Protein AF-A0AAW8YNY7-F1 (afdb_monomer_lite)

pLDDT: mean 76.22, std 17.35, range [33.75, 96.81]

Secondary structure (DSSP, 8-state):
--------------PPP----TTHHHHHHHHHHHHHHH--SS----TTTHHHHHHHHHHHHHHHHHHHHHHHHHHHHHHHHHHHHHHHHHHHHHHHHHHHHHHHHHHHHHHHHHHHHHHHHHHHHHHHHHHHTT--GGG----GGGG-TTS-HHHHHHHHHHHHHHHHHHHHHHHHHHHHHHHHHHTTT--SHHHHHHHHTT--HHHHHHHHHTT----------

Foldseek 3Di:
DDPDDPDPPPPDDDDQPPPDPVCVVVVVVVVVVLCVVPDDPDDDDDPVCVVVVVVSVVVVVVVVVVVVVVVVVVVCVSCVVVVVVVVVVVVVVVVVVVVVVVVVVVVVVVLVVLLVVQVVVLLVLLVVLLVVLVHDSVQDDDDPCSSDPPDDPVVSSVVSNVSSVVRSVVVVVLVVLLVVLCVLLVVVVHDSVLLNVCVVVPNDSVVSSVCSVVVCSPPPPPDDD

Radius of gyration: 45.63 Å; chains: 1; bounding box: 83×69×106 Å

Structure (mmCIF, N/CA/C/O backbone):
data_AF-A0AAW8YNY7-F1
#
_entry.id   AF-A0AAW8YNY7-F1
#
loop_
_atom_site.group_PDB
_atom_site.id
_atom_site.type_symbol
_atom_site.label_atom_id
_atom_site.label_alt_id
_atom_site.label_comp_id
_atom_site.label_asym_id
_atom_site.label_entity_id
_atom_site.label_seq_id
_atom_site.pdbx_PDB_ins_code
_atom_site.Cartn_x
_atom_site.Cartn_y
_atom_site.Cartn_z
_atom_site.occupancy
_atom_site.B_iso_or_equiv
_atom_site.auth_seq_id
_atom_site.auth_comp_id
_atom_site.auth_asym_id
_atom_site.auth_atom_id
_atom_site.pdbx_PDB_model_num
ATOM 1 N N . MET A 1 1 ? -1.285 27.323 -2.351 1.00 37.19 1 MET A N 1
ATOM 2 C CA . MET A 1 1 ? -2.481 27.300 -1.487 1.00 37.19 1 MET A CA 1
ATOM 3 C C . MET A 1 1 ? -2.085 26.624 -0.189 1.00 37.19 1 MET A C 1
ATOM 5 O O . MET A 1 1 ? -1.485 25.559 -0.243 1.00 37.19 1 MET A O 1
ATOM 9 N N . THR A 1 2 ? -2.276 27.297 0.940 1.00 35.47 2 THR A N 1
ATOM 10 C CA . THR A 1 2 ? -1.868 26.836 2.272 1.00 35.47 2 THR A CA 1
ATOM 11 C C . THR A 1 2 ? -2.973 25.946 2.833 1.00 35.47 2 THR A C 1
ATOM 13 O O . THR A 1 2 ? -4.031 26.447 3.202 1.00 35.47 2 THR A O 1
ATOM 16 N N . ASN A 1 3 ? -2.749 24.631 2.876 1.00 39.59 3 ASN A N 1
ATOM 17 C CA . ASN A 1 3 ? -3.659 23.691 3.535 1.00 39.59 3 ASN A CA 1
ATOM 18 C C . ASN A 1 3 ? -3.404 23.742 5.045 1.00 39.59 3 ASN A C 1
ATOM 20 O O . ASN A 1 3 ? -2.695 22.904 5.594 1.00 39.59 3 ASN A O 1
ATOM 24 N N . ALA A 1 4 ? -3.914 24.781 5.701 1.00 38.94 4 ALA A N 1
ATOM 25 C CA . ALA A 1 4 ? -3.898 24.874 7.153 1.00 38.94 4 ALA A CA 1
ATOM 26 C C . ALA A 1 4 ? -5.212 24.302 7.696 1.00 38.94 4 ALA A C 1
ATOM 28 O O . ALA A 1 4 ? -6.281 24.859 7.450 1.00 38.94 4 ALA A O 1
ATOM 29 N N . ILE A 1 5 ? -5.130 23.187 8.422 1.00 45.84 5 ILE A N 1
ATOM 30 C CA . ILE A 1 5 ? -6.243 22.674 9.225 1.00 45.84 5 ILE A CA 1
ATOM 31 C C . ILE A 1 5 ? -6.271 23.514 10.506 1.00 45.84 5 ILE A C 1
ATOM 33 O O . ILE A 1 5 ? -5.276 23.572 11.227 1.00 45.84 5 ILE A O 1
ATOM 37 N N . ALA A 1 6 ? -7.377 24.219 10.753 1.00 42.19 6 ALA A N 1
ATOM 38 C CA . ALA A 1 6 ? -7.575 24.943 12.002 1.00 42.19 6 ALA A CA 1
ATOM 39 C C . ALA A 1 6 ? -7.733 23.940 13.154 1.00 42.19 6 ALA A C 1
ATOM 41 O O . ALA A 1 6 ? -8.484 22.972 13.035 1.00 42.19 6 ALA A O 1
ATOM 42 N N . ASP A 1 7 ? -7.015 24.174 14.251 1.00 38.16 7 ASP A N 1
ATOM 43 C CA . ASP A 1 7 ? -7.050 23.345 15.455 1.00 38.16 7 ASP A CA 1
ATOM 44 C C . ASP A 1 7 ? -8.448 23.393 16.094 1.00 38.16 7 ASP A C 1
ATOM 46 O O . ASP A 1 7 ? -8.865 24.410 16.654 1.00 38.16 7 ASP A O 1
ATOM 50 N N . VAL A 1 8 ? -9.205 22.299 15.974 1.00 39.66 8 VAL A N 1
ATOM 51 C CA . VAL A 1 8 ? -10.487 22.133 16.662 1.00 39.66 8 VAL A CA 1
ATOM 52 C C . VAL A 1 8 ? -10.186 21.540 18.034 1.00 39.66 8 VAL A C 1
ATOM 54 O O . VAL A 1 8 ? -10.207 20.327 18.228 1.00 39.66 8 VAL A O 1
ATOM 57 N N . SER A 1 9 ? -9.885 22.415 18.995 1.00 33.75 9 SER A N 1
ATOM 58 C CA . SER A 1 9 ? -9.745 22.047 20.404 1.00 33.75 9 SER A CA 1
ATOM 59 C C . SER A 1 9 ? -11.053 21.419 20.900 1.00 33.75 9 SER A C 1
ATOM 61 O O . SER A 1 9 ? -12.049 22.104 21.138 1.00 33.75 9 SER A O 1
ATOM 63 N N . SER A 1 10 ? -11.079 20.093 21.029 1.00 39.28 10 SER A N 1
ATOM 64 C CA . SER A 1 10 ? -12.217 19.355 21.570 1.00 39.28 10 SER A CA 1
ATOM 65 C C . SER A 1 10 ? -12.303 19.575 23.085 1.00 39.28 10 SER A C 1
ATOM 67 O O . SER A 1 10 ? -11.691 18.843 23.865 1.00 39.28 10 SER A O 1
ATOM 69 N N . HIS A 1 11 ? -13.050 20.592 23.519 1.00 41.38 11 HIS A N 1
ATOM 70 C CA . HIS A 1 11 ? -13.385 20.799 24.930 1.00 41.38 11 HIS A CA 1
ATOM 71 C C . HIS A 1 11 ? -14.483 19.806 25.340 1.00 41.38 11 HIS A C 1
ATOM 73 O O . HIS A 1 11 ? -15.669 20.039 25.119 1.00 41.38 11 HIS A O 1
ATOM 79 N N . VAL A 1 12 ? -14.086 18.667 25.910 1.00 41.94 12 VAL A N 1
ATOM 80 C CA . VAL A 1 12 ? -15.015 17.669 26.459 1.00 41.94 12 VAL A CA 1
ATOM 81 C C . VAL A 1 12 ? -15.066 17.839 27.978 1.00 41.94 12 VAL A C 1
ATOM 83 O O . VAL A 1 12 ? -14.186 17.363 28.693 1.00 41.94 12 VAL A O 1
ATOM 86 N N . GLU A 1 13 ? -16.093 18.519 28.494 1.00 38.53 13 GLU A N 1
ATOM 87 C CA . GLU A 1 13 ? -16.392 18.511 29.931 1.00 38.53 13 GLU A CA 1
ATOM 88 C C . GLU A 1 13 ? -17.124 17.214 30.301 1.00 38.53 13 GLU A C 1
ATOM 90 O O . GLU A 1 13 ? -18.317 17.052 30.051 1.00 38.53 13 GLU A O 1
ATOM 95 N N . PHE A 1 14 ? -16.407 16.280 30.927 1.00 41.81 14 PHE A N 1
ATOM 96 C CA . PHE A 1 14 ? -16.982 15.058 31.487 1.00 41.81 14 PHE A CA 1
ATOM 97 C C . PHE A 1 14 ? -16.955 15.115 33.019 1.00 41.81 14 PHE A C 1
ATOM 99 O O . PHE A 1 14 ? -15.900 14.988 33.640 1.00 41.81 14 PHE A O 1
ATOM 106 N N . LYS A 1 15 ? -18.125 15.280 33.649 1.00 50.34 15 LYS A N 1
ATOM 107 C CA . LYS A 1 15 ? -18.305 15.027 35.087 1.00 50.34 15 LYS A CA 1
ATOM 108 C C . LYS A 1 15 ? -18.851 13.606 35.273 1.00 50.34 15 LYS A C 1
ATOM 110 O O . LYS A 1 15 ? -19.956 13.340 34.799 1.00 50.34 15 LYS A O 1
ATOM 115 N N . PRO A 1 16 ? -18.139 12.698 35.969 1.00 46.25 16 PRO A N 1
ATOM 116 C CA . PRO A 1 16 ? -18.679 11.390 36.324 1.00 46.25 16 PRO A CA 1
ATOM 117 C C . PRO A 1 16 ? -19.966 11.583 37.132 1.00 46.25 16 PRO A C 1
ATOM 119 O O . PRO A 1 16 ? -19.948 12.269 38.154 1.00 46.25 16 PRO A O 1
ATOM 122 N N . ALA A 1 17 ? -21.086 11.006 36.693 1.00 53.03 17 ALA A N 1
ATOM 123 C CA . ALA A 1 17 ? -22.317 11.074 37.475 1.00 53.03 17 ALA A CA 1
ATOM 124 C C . ALA A 1 17 ? -22.103 10.362 38.823 1.00 53.03 17 ALA A C 1
ATOM 126 O O . ALA A 1 17 ? -21.805 9.165 38.862 1.00 53.03 17 ALA A O 1
ATOM 127 N N . GLU A 1 18 ? -22.231 11.101 39.931 1.00 46.94 18 GLU A N 1
ATOM 128 C CA . GLU A 1 18 ? -22.207 10.537 41.281 1.00 46.94 18 GLU A CA 1
ATOM 129 C C . GLU A 1 18 ? -23.397 9.583 41.459 1.00 46.94 18 GLU A C 1
ATOM 131 O O . GLU A 1 18 ? -24.527 9.994 41.724 1.00 46.94 18 GLU A O 1
ATOM 136 N N . LEU A 1 19 ? -23.151 8.279 41.337 1.00 47.97 19 LEU A N 1
ATOM 137 C CA . LEU A 1 19 ? -24.121 7.240 41.676 1.00 47.97 19 LEU A CA 1
ATOM 138 C C . LEU A 1 19 ? -24.219 7.111 43.203 1.00 47.97 19 LEU A C 1
ATOM 140 O O . LEU A 1 19 ? -23.596 6.247 43.820 1.00 47.97 19 LEU A O 1
ATOM 144 N N . LYS A 1 20 ? -25.020 7.976 43.832 1.00 48.06 20 LYS A N 1
ATOM 145 C CA . LYS A 1 20 ? -25.428 7.806 45.233 1.00 48.06 20 LYS A CA 1
ATOM 146 C C . LYS A 1 20 ? -26.643 6.887 45.307 1.00 48.06 20 LYS A C 1
ATOM 148 O O . LYS A 1 20 ? -27.754 7.267 44.952 1.00 48.06 20 LYS A O 1
ATOM 153 N N . LEU A 1 21 ? -26.439 5.676 45.825 1.00 47.22 21 LEU A N 1
ATOM 154 C CA . LEU A 1 21 ? -27.531 4.818 46.283 1.00 47.22 21 LEU A CA 1
ATOM 155 C C . LEU A 1 21 ? -28.070 5.395 47.605 1.00 47.22 21 LEU A C 1
ATOM 157 O O . LEU A 1 21 ? -27.631 5.006 48.683 1.00 47.22 21 LEU A O 1
ATOM 161 N N . THR A 1 22 ? -28.984 6.360 47.511 1.00 53.62 22 THR A N 1
ATOM 162 C CA . THR A 1 22 ? -29.503 7.161 48.640 1.00 53.62 22 THR A CA 1
ATOM 163 C C . THR A 1 22 ? -30.109 6.332 49.773 1.00 53.62 22 THR A C 1
ATOM 165 O O . THR A 1 22 ? -30.001 6.723 50.927 1.00 53.62 22 THR A O 1
ATOM 168 N N . ASN A 1 23 ? -30.666 5.158 49.464 1.00 54.06 23 ASN A N 1
ATOM 169 C CA . ASN A 1 23 ? -31.294 4.255 50.434 1.00 54.06 23 ASN A CA 1
ATOM 170 C C . ASN A 1 23 ? -30.521 2.939 50.610 1.00 54.06 23 ASN A C 1
ATOM 172 O O . ASN A 1 23 ? -31.128 1.895 50.850 1.00 54.06 23 ASN A O 1
ATOM 176 N N . ARG A 1 24 ? -29.188 2.957 50.458 1.00 51.34 24 ARG A N 1
ATOM 177 C CA . ARG A 1 24 ? -28.342 1.759 50.602 1.00 51.34 24 ARG A CA 1
ATOM 178 C C . ARG A 1 24 ? -28.634 1.004 51.898 1.00 51.34 24 ARG A C 1
ATOM 180 O O . ARG A 1 24 ? -28.896 -0.195 51.841 1.00 51.34 24 ARG A O 1
ATOM 187 N N . ASP A 1 25 ? -28.604 1.698 53.030 1.00 60.06 25 ASP A N 1
ATOM 188 C CA . ASP A 1 25 ? -28.740 1.062 54.343 1.00 60.06 25 ASP A CA 1
ATOM 189 C C . ASP A 1 25 ? -30.153 0.509 54.542 1.00 60.06 25 ASP A C 1
ATOM 191 O O . ASP A 1 25 ? -30.304 -0.658 54.879 1.00 60.06 25 ASP A O 1
ATOM 195 N N . ALA A 1 26 ? -31.187 1.255 54.142 1.00 56.72 26 ALA A N 1
ATOM 196 C CA . ALA A 1 26 ? -32.572 0.783 54.179 1.00 56.72 26 ALA A CA 1
ATOM 197 C C . ALA A 1 26 ? -32.829 -0.447 53.280 1.00 56.72 26 ALA A C 1
ATOM 199 O O . ALA A 1 26 ? -33.576 -1.348 53.659 1.00 56.72 26 ALA A O 1
ATOM 200 N N . ILE A 1 27 ? -32.211 -0.520 52.093 1.00 58.03 27 ILE A N 1
ATOM 201 C CA . ILE A 1 27 ? -32.309 -1.698 51.211 1.00 58.03 27 ILE A CA 1
ATOM 202 C C . ILE A 1 27 ? -31.593 -2.896 51.844 1.00 58.03 27 ILE A C 1
ATOM 204 O O . ILE A 1 27 ? -32.111 -4.013 51.805 1.00 58.03 27 ILE A O 1
ATOM 208 N N . MET A 1 28 ? -30.418 -2.672 52.436 1.00 67.69 28 MET A N 1
ATOM 209 C CA . MET A 1 28 ? -29.640 -3.719 53.098 1.00 67.69 28 MET A CA 1
ATOM 210 C C . MET A 1 28 ? -30.334 -4.229 54.360 1.00 67.69 28 MET A C 1
ATOM 212 O O . MET A 1 28 ? -30.348 -5.436 54.588 1.00 67.69 28 MET A O 1
ATOM 216 N N . ASP A 1 29 ? -30.943 -3.352 55.149 1.00 67.56 29 ASP A N 1
ATOM 217 C CA . ASP A 1 29 ? -31.650 -3.724 56.370 1.00 67.56 29 ASP A CA 1
ATOM 218 C C . ASP A 1 29 ? -32.951 -4.453 56.053 1.00 67.56 29 ASP A C 1
ATOM 220 O O . ASP A 1 29 ? -33.182 -5.526 56.598 1.00 67.56 29 ASP A O 1
ATOM 224 N N . ARG A 1 30 ? -33.712 -4.011 55.046 1.00 64.75 30 ARG A N 1
ATOM 225 C CA . ARG A 1 30 ? -34.886 -4.761 54.580 1.00 64.75 30 ARG A CA 1
ATOM 226 C C . ARG A 1 30 ? -34.518 -6.132 54.002 1.00 64.75 30 ARG A C 1
ATOM 228 O O . ARG A 1 30 ? -35.244 -7.103 54.196 1.00 64.75 30 ARG A O 1
ATOM 235 N N . ALA A 1 31 ? -33.384 -6.246 53.306 1.00 66.75 31 ALA A N 1
ATOM 236 C CA . ALA A 1 31 ? -32.883 -7.537 52.832 1.00 66.75 31 ALA A CA 1
ATOM 237 C C . ALA A 1 31 ? -32.460 -8.458 53.992 1.00 66.75 31 ALA A C 1
ATOM 239 O O . ALA A 1 31 ? -32.699 -9.666 53.924 1.00 66.75 31 ALA A O 1
ATOM 240 N N . LYS A 1 32 ? -31.866 -7.904 55.060 1.00 71.38 32 LYS A N 1
ATOM 241 C CA . LYS A 1 32 ? -31.560 -8.643 56.296 1.00 71.38 32 LYS A CA 1
ATOM 242 C C . LYS A 1 32 ? -32.833 -9.057 57.032 1.00 71.38 32 LYS A C 1
ATOM 244 O O . LYS A 1 32 ? -32.909 -10.209 57.421 1.00 71.38 32 LYS A O 1
ATOM 249 N N . GLU A 1 33 ? -33.838 -8.193 57.145 1.00 68.75 33 GLU A N 1
ATOM 250 C CA . GLU A 1 33 ? -35.137 -8.519 57.753 1.00 68.75 33 GLU A CA 1
ATOM 251 C C . GLU A 1 33 ? -35.830 -9.668 57.015 1.00 68.75 33 GLU A C 1
ATOM 253 O O . GLU A 1 33 ? -36.250 -10.637 57.637 1.00 68.75 33 GLU A O 1
ATOM 258 N N . ILE A 1 34 ? -35.889 -9.610 55.678 1.00 65.44 34 ILE A N 1
ATOM 259 C CA . ILE A 1 34 ? -36.453 -10.693 54.859 1.00 65.44 34 ILE A CA 1
ATOM 260 C C . ILE A 1 34 ? -35.646 -11.983 55.046 1.00 65.44 34 ILE A C 1
ATOM 262 O O . ILE A 1 34 ? -36.221 -13.064 55.166 1.00 65.44 34 ILE A O 1
ATOM 266 N N . ARG A 1 35 ? -34.311 -11.893 55.086 1.00 67.94 35 ARG A N 1
ATOM 267 C CA . ARG A 1 35 ? -33.465 -13.046 55.408 1.00 67.94 35 ARG A CA 1
ATOM 268 C C . ARG A 1 35 ? -33.831 -13.590 56.786 1.00 67.94 35 ARG A C 1
ATOM 270 O O . ARG A 1 35 ? -34.108 -14.769 56.880 1.00 67.94 35 ARG A O 1
ATOM 277 N N . ASP A 1 36 ? -33.855 -12.772 57.827 1.00 73.25 36 ASP A N 1
ATOM 278 C CA . ASP A 1 36 ? -34.031 -13.218 59.213 1.00 73.25 36 ASP A CA 1
ATOM 279 C C . ASP A 1 36 ? -35.446 -13.748 59.483 1.00 73.25 36 ASP A C 1
ATOM 281 O O . ASP A 1 36 ? -35.611 -14.681 60.262 1.00 73.25 36 ASP A O 1
ATOM 285 N N . GLN A 1 37 ? -36.451 -13.234 58.772 1.00 65.25 37 GLN A N 1
ATOM 286 C CA . GLN A 1 37 ? -37.833 -13.705 58.844 1.00 65.25 37 GLN A CA 1
ATOM 287 C C . GLN A 1 37 ? -38.028 -15.099 58.226 1.00 65.25 37 GLN A C 1
ATOM 289 O O . GLN A 1 37 ? -38.875 -15.862 58.685 1.00 65.25 37 GLN A O 1
ATOM 294 N N . PHE A 1 38 ? -37.277 -15.427 57.172 1.00 59.47 38 PHE A N 1
ATOM 295 C CA . PHE A 1 38 ? -37.481 -16.652 56.386 1.00 59.47 38 PHE A CA 1
ATOM 296 C C . PHE A 1 38 ? -36.280 -17.608 56.400 1.00 59.47 38 PHE A C 1
ATOM 298 O O . PHE A 1 38 ? -36.328 -18.674 55.781 1.00 59.47 38 PHE A O 1
ATOM 305 N N . LYS A 1 39 ? -35.194 -17.258 57.096 1.00 62.41 39 LYS A N 1
ATOM 306 C CA . LYS A 1 39 ? -34.030 -18.121 57.290 1.00 62.41 39 LYS A CA 1
ATOM 307 C C . LYS A 1 39 ? -34.400 -19.206 58.293 1.00 62.41 39 LYS A C 1
ATOM 309 O O . LYS A 1 39 ? -34.604 -18.941 59.470 1.00 62.41 39 LYS A O 1
ATOM 314 N N . MET A 1 40 ? -34.433 -20.441 57.814 1.00 61.72 40 MET A N 1
ATOM 315 C CA . MET A 1 40 ? -34.530 -21.631 58.649 1.00 61.72 40 MET A CA 1
ATOM 316 C C . MET A 1 40 ? -33.253 -22.440 58.452 1.00 61.72 40 MET A C 1
ATOM 318 O O . MET A 1 40 ? -32.933 -22.820 57.324 1.00 61.72 40 MET A O 1
ATOM 322 N N . ASP A 1 41 ? -32.521 -22.697 59.532 1.00 49.47 41 ASP A N 1
ATOM 323 C CA . ASP A 1 41 ? -31.409 -23.642 59.500 1.00 49.47 41 ASP A CA 1
ATOM 324 C C . ASP A 1 41 ? -32.025 -25.061 59.480 1.00 49.47 41 ASP A C 1
ATOM 326 O O . ASP A 1 41 ? -32.688 -25.465 60.430 1.00 49.47 41 ASP A O 1
ATOM 330 N N . ASN A 1 42 ? -31.880 -25.783 58.358 1.00 51.09 42 ASN A N 1
ATOM 331 C CA . ASN A 1 42 ? -32.557 -27.059 58.036 1.00 51.09 42 ASN A CA 1
ATOM 332 C C . ASN A 1 42 ? -34.110 -27.000 57.965 1.00 51.09 42 ASN A C 1
ATOM 334 O O . ASN A 1 42 ? -34.804 -27.509 58.847 1.00 51.09 42 ASN A O 1
ATOM 338 N N . PRO A 1 43 ? -34.700 -26.443 56.887 1.00 62.47 43 PRO A N 1
ATOM 339 C CA . PRO A 1 43 ? -36.154 -26.382 56.727 1.00 62.47 43 PRO A CA 1
ATOM 340 C C . PRO A 1 43 ? -36.773 -27.771 56.492 1.00 62.47 43 PRO A C 1
ATOM 342 O O . PRO A 1 43 ? -36.520 -28.414 55.472 1.00 62.47 43 PRO A O 1
ATOM 345 N N . VAL A 1 44 ? -37.643 -28.213 57.404 1.00 60.44 44 VAL A N 1
ATOM 346 C CA . VAL A 1 44 ? -38.458 -29.427 57.238 1.00 60.44 44 VAL A CA 1
ATOM 347 C C . VAL A 1 44 ? -39.783 -29.054 56.563 1.00 60.44 44 VAL A C 1
ATOM 349 O O . VAL A 1 44 ? -40.680 -28.477 57.179 1.00 60.44 44 VAL A O 1
ATOM 352 N N . ILE A 1 45 ? -39.906 -29.363 55.270 1.00 67.44 45 ILE A N 1
ATOM 353 C CA . ILE A 1 45 ? -41.130 -29.141 54.485 1.00 67.44 45 ILE A CA 1
ATOM 354 C C . ILE A 1 45 ? -41.995 -30.407 54.543 1.00 67.44 45 ILE A C 1
ATOM 356 O O . ILE A 1 45 ? -41.544 -31.487 54.169 1.00 67.44 45 ILE A O 1
ATOM 360 N N . THR A 1 46 ? -43.243 -30.271 54.991 1.00 72.62 46 THR A N 1
ATOM 361 C CA . THR A 1 46 ? -44.253 -31.338 55.056 1.00 72.62 46 THR A CA 1
ATOM 362 C C . THR A 1 46 ? -45.315 -31.136 53.969 1.00 72.62 46 THR A C 1
ATOM 364 O O . THR A 1 46 ? -45.422 -30.062 53.373 1.00 72.62 46 THR A O 1
ATOM 367 N N . ALA A 1 47 ? -46.130 -32.157 53.685 1.00 70.12 47 ALA A N 1
ATOM 368 C CA . ALA A 1 47 ? -47.175 -32.071 52.657 1.00 70.12 47 ALA A CA 1
ATOM 369 C C . ALA A 1 47 ? -48.190 -30.937 52.918 1.00 70.12 47 ALA A C 1
ATOM 371 O O . ALA A 1 47 ? -48.659 -30.301 51.977 1.00 70.12 47 ALA A O 1
ATOM 372 N N . GLU A 1 48 ? -48.464 -30.638 54.189 1.00 68.94 48 GLU A N 1
ATOM 373 C CA . GLU A 1 48 ? -49.398 -29.594 54.629 1.00 68.94 48 GLU A CA 1
ATOM 374 C C . GLU A 1 48 ? -48.844 -28.173 54.428 1.00 68.94 48 GLU A C 1
ATOM 376 O O . GLU A 1 48 ? -49.595 -27.257 54.098 1.00 68.94 48 GLU A O 1
ATOM 381 N N . ASN A 1 49 ? -47.525 -27.973 54.561 1.00 70.69 49 ASN A N 1
ATOM 382 C CA . ASN A 1 49 ? -46.898 -26.647 54.452 1.00 70.69 49 ASN A CA 1
ATOM 383 C C . ASN A 1 49 ? -46.272 -26.360 53.067 1.00 70.69 49 ASN A C 1
ATOM 385 O O . ASN A 1 49 ? -45.876 -25.227 52.776 1.00 70.69 49 ASN A O 1
ATOM 389 N N . LEU A 1 50 ? -46.226 -27.360 52.177 1.00 75.06 50 LEU A N 1
ATOM 390 C CA . LEU A 1 50 ? -45.608 -27.286 50.849 1.00 75.06 50 LEU A CA 1
ATOM 391 C C . LEU A 1 50 ? -46.181 -26.163 49.969 1.00 75.06 50 LEU A C 1
ATOM 393 O O . LEU A 1 50 ? -45.429 -25.476 49.275 1.00 75.06 50 LEU A O 1
ATOM 397 N N . ALA A 1 51 ? -47.504 -25.975 49.973 1.00 75.56 51 ALA A N 1
ATOM 398 C CA . ALA A 1 51 ? -48.163 -24.967 49.141 1.00 75.56 51 ALA A CA 1
ATOM 399 C C . ALA A 1 51 ? -47.791 -23.536 49.568 1.00 75.56 51 ALA A C 1
ATOM 401 O O . ALA A 1 51 ? -47.422 -22.718 48.723 1.00 75.56 51 ALA A O 1
ATOM 402 N N . GLY A 1 52 ? -47.801 -23.260 50.877 1.00 72.69 52 GLY A N 1
ATOM 403 C CA . GLY A 1 52 ? -47.381 -21.971 51.433 1.00 72.69 52 GLY A CA 1
ATOM 404 C C . GLY A 1 52 ? -45.900 -21.687 51.174 1.00 72.69 52 GLY A C 1
ATOM 405 O O . GLY A 1 52 ? -45.551 -20.622 50.668 1.00 72.69 52 GLY A O 1
ATOM 406 N N . ASN A 1 53 ? -45.033 -22.679 51.396 1.00 71.19 53 ASN A N 1
AT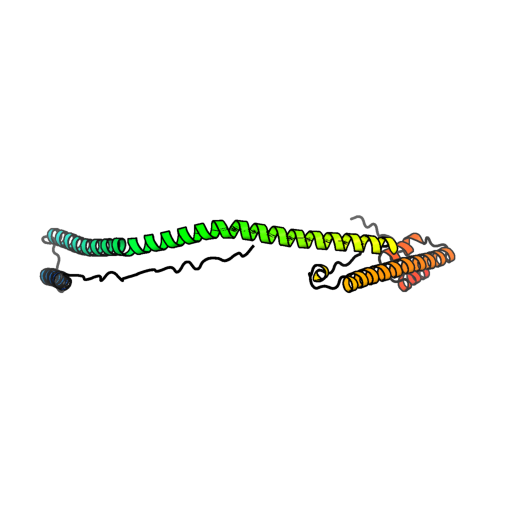OM 407 C CA . ASN A 1 53 ? -43.592 -22.553 51.156 1.00 71.19 53 ASN A CA 1
ATOM 408 C C . ASN A 1 53 ? -43.249 -22.280 49.678 1.00 71.19 53 ASN A C 1
ATOM 410 O O . ASN A 1 53 ? -42.347 -21.494 49.383 1.00 71.19 53 ASN A O 1
ATOM 414 N N . LYS A 1 54 ? -43.996 -22.858 48.725 1.00 72.69 54 LYS A N 1
ATOM 415 C CA . LYS A 1 54 ? -43.841 -22.554 47.289 1.00 72.69 54 LYS A CA 1
ATOM 416 C C . LYS A 1 54 ? -44.201 -21.103 46.949 1.00 72.69 54 LYS A C 1
ATOM 418 O O . LYS A 1 54 ? -43.528 -20.501 46.110 1.00 72.69 54 LYS A O 1
ATOM 423 N N . LEU A 1 55 ? -45.232 -20.542 47.584 1.00 72.38 55 LEU A N 1
ATOM 424 C CA . LEU A 1 55 ? -45.625 -19.141 47.395 1.00 72.38 55 LEU A CA 1
ATOM 425 C C . LEU A 1 55 ? -44.559 -18.190 47.947 1.00 72.38 55 LEU A C 1
ATOM 427 O O . LEU A 1 55 ? -44.111 -17.304 47.222 1.00 72.38 55 LEU A O 1
ATOM 431 N N . VAL A 1 56 ? -44.067 -18.446 49.162 1.00 72.88 56 VAL A N 1
ATOM 432 C CA . VAL A 1 56 ? -42.975 -17.670 49.773 1.00 72.88 56 VAL A CA 1
ATOM 433 C C . VAL A 1 56 ? -41.718 -17.709 48.897 1.00 72.88 56 VAL A C 1
ATOM 435 O O . VAL A 1 56 ? -41.142 -16.667 48.590 1.00 72.88 56 VAL A O 1
ATOM 438 N N . LEU A 1 57 ? -41.326 -18.886 48.393 1.00 75.50 57 LEU A N 1
ATOM 439 C CA . LEU A 1 57 ? -40.175 -19.028 47.492 1.00 75.50 57 LEU A CA 1
ATOM 440 C C . LEU A 1 57 ? -40.337 -18.199 46.208 1.00 75.50 57 LEU A C 1
ATOM 442 O O . LEU A 1 57 ? -39.387 -17.561 45.745 1.00 75.50 57 LEU A O 1
ATOM 446 N N . ARG A 1 58 ? -41.531 -18.226 45.607 1.00 73.69 58 ARG A N 1
ATOM 447 C CA . ARG A 1 58 ? -41.843 -17.440 44.408 1.00 73.69 58 ARG A CA 1
ATOM 448 C C . ARG A 1 58 ? -41.711 -15.946 44.695 1.00 73.69 58 ARG A C 1
ATOM 450 O O . ARG A 1 58 ? -41.114 -15.229 43.892 1.00 73.69 58 ARG A O 1
ATOM 457 N N . ASP A 1 59 ? -42.230 -15.494 45.827 1.00 69.56 59 ASP A N 1
ATOM 458 C CA . ASP A 1 59 ? -42.255 -14.079 46.180 1.00 69.56 59 ASP A CA 1
ATOM 459 C C . ASP A 1 59 ? -40.843 -13.564 46.521 1.00 69.56 59 ASP A C 1
ATOM 461 O O . ASP A 1 59 ? -40.446 -12.508 46.022 1.00 69.56 59 ASP A O 1
ATOM 465 N N . LEU A 1 60 ? -40.017 -14.360 47.214 1.00 73.75 60 LEU A N 1
ATOM 466 C CA . LEU A 1 60 ? -38.592 -14.068 47.440 1.00 73.75 60 LEU A CA 1
ATOM 467 C C . LEU A 1 60 ? -37.800 -13.990 46.124 1.00 73.75 60 LEU A C 1
ATOM 469 O O . LEU A 1 60 ? -37.024 -13.056 45.903 1.00 73.75 60 LEU A O 1
ATOM 473 N N . LYS A 1 61 ? -38.020 -14.939 45.201 1.00 77.62 61 LYS A N 1
ATOM 474 C CA . LYS A 1 61 ? -37.402 -14.908 43.862 1.00 77.62 61 LYS A CA 1
ATOM 475 C C . LYS A 1 61 ? -37.824 -13.666 43.074 1.00 77.62 61 LYS A C 1
ATOM 477 O O . LYS A 1 61 ? -36.988 -13.066 42.399 1.00 77.62 61 LYS A O 1
ATOM 482 N N . LYS A 1 62 ? -39.092 -13.255 43.179 1.00 77.06 62 LYS A N 1
ATOM 483 C CA . LYS A 1 62 ? -39.613 -12.039 42.540 1.00 77.06 62 LYS A CA 1
ATOM 484 C C . LYS A 1 62 ? -38.960 -10.781 43.114 1.00 77.06 62 LYS A C 1
ATOM 486 O O . LYS A 1 62 ? -38.526 -9.933 42.342 1.00 77.06 62 LYS A O 1
ATOM 491 N N . GLN A 1 63 ? -38.823 -10.679 44.436 1.00 68.94 63 GLN A N 1
ATOM 492 C CA . GLN A 1 63 ? -38.150 -9.547 45.083 1.00 68.94 63 GLN A CA 1
ATOM 493 C C . GLN A 1 63 ? -36.669 -9.449 44.692 1.00 68.94 63 GLN A C 1
ATOM 495 O O . GLN A 1 63 ? -36.205 -8.367 44.334 1.00 68.94 63 GLN A O 1
ATOM 500 N N . LYS A 1 64 ? -35.946 -10.578 44.648 1.00 70.19 64 LYS A N 1
ATOM 501 C CA . LYS A 1 64 ? -34.568 -10.625 44.127 1.00 70.19 64 LYS A CA 1
ATOM 502 C C . LYS A 1 64 ? -34.489 -10.124 42.681 1.00 70.19 64 LYS A C 1
ATOM 504 O O . LYS A 1 64 ? -33.585 -9.364 42.344 1.00 70.19 64 LYS A O 1
ATOM 509 N N . LYS A 1 65 ? -35.432 -10.538 41.830 1.00 75.00 65 LYS A N 1
ATOM 510 C CA . LYS A 1 65 ? -35.480 -10.128 40.421 1.00 75.00 65 LYS A CA 1
ATOM 511 C C . LYS A 1 65 ? -35.724 -8.624 40.265 1.00 75.00 65 LYS A C 1
ATOM 513 O O . LYS A 1 65 ? -35.040 -7.993 39.472 1.00 75.00 65 LYS A O 1
ATOM 518 N N . LEU A 1 66 ? -36.638 -8.045 41.045 1.00 72.31 66 LEU A N 1
ATOM 519 C CA . LEU A 1 66 ? -36.938 -6.607 41.003 1.00 72.31 66 LEU A CA 1
ATOM 520 C C . LEU A 1 66 ? -35.718 -5.741 41.359 1.00 72.31 66 LEU A C 1
ATOM 522 O O . LEU A 1 66 ? -35.504 -4.703 40.735 1.00 72.31 66 LEU A O 1
ATOM 526 N N . LEU A 1 67 ? -34.889 -6.178 42.315 1.00 68.69 67 LEU A N 1
ATOM 527 C CA . LEU A 1 67 ? -33.633 -5.495 42.650 1.00 68.69 67 LEU A CA 1
ATOM 528 C C . LEU A 1 67 ? -32.633 -5.522 41.483 1.00 68.69 67 LEU A C 1
ATOM 530 O O . LEU A 1 67 ? -31.981 -4.516 41.203 1.00 68.69 67 LEU A O 1
ATOM 534 N N . ASP A 1 68 ? -32.529 -6.650 40.777 1.00 70.38 68 ASP A N 1
ATOM 535 C CA . ASP A 1 68 ? -31.651 -6.759 39.608 1.00 70.38 68 ASP A CA 1
ATOM 536 C C . ASP A 1 68 ? -32.182 -5.965 38.402 1.00 70.38 68 ASP A C 1
ATOM 538 O O . ASP A 1 68 ? -31.417 -5.289 37.718 1.00 70.38 68 ASP A O 1
ATOM 542 N N . GLU A 1 69 ? -33.498 -5.960 38.179 1.00 72.94 69 GLU A N 1
ATOM 543 C CA . GLU A 1 69 ? -34.144 -5.130 37.155 1.00 72.94 69 GLU A CA 1
ATOM 544 C C . GLU A 1 69 ? -33.913 -3.631 37.418 1.00 72.94 69 GLU A C 1
ATOM 546 O O . GLU A 1 69 ? -33.585 -2.889 36.489 1.00 72.94 69 GLU A O 1
ATOM 551 N N . ALA A 1 70 ? -33.990 -3.189 38.679 1.00 67.50 70 ALA A N 1
ATOM 552 C CA . ALA A 1 70 ? -33.660 -1.818 39.067 1.00 67.50 70 ALA A CA 1
ATOM 553 C C . ALA A 1 70 ? -32.182 -1.480 38.794 1.00 67.50 70 ALA A C 1
ATOM 555 O O . ALA A 1 70 ? -31.890 -0.444 38.193 1.00 67.50 70 ALA A O 1
ATOM 556 N N . ARG A 1 71 ? -31.247 -2.379 39.146 1.00 78.19 71 ARG A N 1
ATOM 557 C CA . ARG A 1 71 ? -29.812 -2.235 38.829 1.00 78.19 71 ARG A CA 1
ATOM 558 C C . ARG A 1 71 ? -29.575 -2.108 37.323 1.00 78.19 71 ARG A C 1
ATOM 560 O O . ARG A 1 71 ? -28.812 -1.248 36.886 1.00 78.19 71 ARG A O 1
ATOM 567 N N . LEU A 1 72 ? -30.214 -2.961 36.522 1.00 74.12 72 LEU A N 1
ATOM 568 C CA . LEU A 1 72 ? -30.078 -2.959 35.065 1.00 74.12 72 LEU A CA 1
ATOM 569 C C . LEU A 1 72 ? -30.654 -1.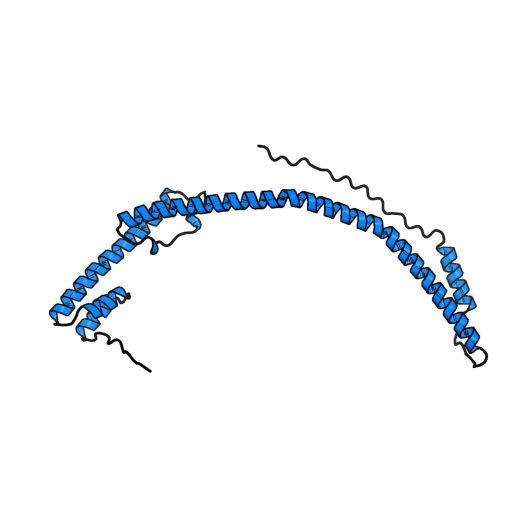689 34.434 1.00 74.12 72 LEU A C 1
ATOM 571 O O . LEU A 1 72 ? -30.056 -1.166 33.494 1.00 74.12 72 LEU A O 1
ATOM 575 N N . LYS A 1 73 ? -31.774 -1.173 34.951 1.00 72.69 73 LYS A N 1
ATOM 576 C CA . LYS A 1 73 ? -32.363 0.090 34.489 1.00 72.69 73 LYS A CA 1
ATOM 577 C C . LYS A 1 73 ? -31.407 1.263 34.715 1.00 72.69 73 LYS A C 1
ATOM 579 O O . LYS A 1 73 ? -31.104 1.974 33.762 1.00 72.69 73 LYS A O 1
ATOM 584 N N . VAL A 1 74 ? -30.853 1.385 35.923 1.00 71.38 74 VAL A N 1
ATOM 585 C CA . VAL A 1 74 ? -29.856 2.420 36.250 1.00 71.38 74 VAL A CA 1
ATOM 586 C C . VAL A 1 74 ? -28.610 2.284 35.371 1.00 71.38 74 VAL A C 1
ATOM 588 O O . VAL A 1 74 ? -28.129 3.277 34.838 1.00 71.38 74 VAL A O 1
ATOM 591 N N . LYS A 1 75 ? -28.116 1.059 35.139 1.00 75.50 75 LYS A N 1
ATOM 592 C CA . LYS A 1 75 ? -26.977 0.820 34.236 1.00 75.50 75 LYS A CA 1
ATOM 593 C C . LYS A 1 75 ? -27.260 1.284 32.802 1.00 75.50 75 LYS A C 1
ATOM 595 O O . LYS A 1 75 ? -26.381 1.860 32.173 1.00 75.50 75 LYS A O 1
ATOM 600 N N . ARG A 1 76 ? -28.462 1.025 32.275 1.00 76.25 76 ARG A N 1
ATOM 601 C CA . ARG A 1 76 ? -28.857 1.477 30.929 1.00 76.25 76 ARG A CA 1
ATOM 602 C C . ARG A 1 76 ? -28.926 2.997 30.845 1.00 76.25 76 ARG A C 1
ATOM 604 O O . ARG A 1 76 ? -28.394 3.562 29.902 1.00 76.25 76 ARG A O 1
ATOM 611 N N . GLU A 1 77 ? -29.547 3.646 31.827 1.00 75.12 77 GLU A N 1
ATOM 612 C CA . GLU A 1 77 ? -29.641 5.110 31.876 1.00 75.12 77 GLU A CA 1
ATOM 613 C C . GLU A 1 77 ? -28.262 5.766 32.030 1.00 75.12 77 GLU A C 1
ATOM 615 O O . GLU A 1 77 ? -28.005 6.776 31.389 1.00 75.12 77 GLU A O 1
ATOM 620 N N . TYR A 1 78 ? -27.356 5.160 32.803 1.00 72.31 78 TYR A N 1
ATOM 621 C CA . TYR A 1 78 ? -25.979 5.633 32.963 1.00 72.31 78 TYR A CA 1
ATOM 622 C C . TYR A 1 78 ? -25.130 5.458 31.697 1.00 72.31 78 TYR A C 1
ATOM 624 O O . TYR A 1 78 ? -24.341 6.334 31.355 1.00 72.31 78 TYR A O 1
ATOM 632 N N . ASN A 1 79 ? -25.281 4.331 30.996 1.00 79.19 79 ASN A N 1
ATOM 633 C CA . ASN A 1 79 ? -24.529 4.072 29.769 1.00 79.19 79 ASN A CA 1
ATOM 634 C C . ASN A 1 79 ? -25.062 4.868 28.574 1.00 79.19 79 ASN A C 1
ATOM 636 O O . ASN A 1 79 ? -24.299 5.146 27.659 1.00 79.19 79 ASN A O 1
ATOM 640 N N . LYS A 1 80 ? -26.337 5.269 28.582 1.00 77.38 80 LYS A N 1
ATOM 641 C CA . LYS A 1 80 ? -26.956 5.974 27.456 1.00 77.38 80 LYS A CA 1
ATOM 642 C C . LYS A 1 80 ? -26.202 7.263 27.052 1.00 77.38 80 LYS A C 1
ATOM 644 O O . LYS A 1 80 ? -25.890 7.375 25.871 1.00 77.38 80 LYS A O 1
ATOM 649 N N . PRO A 1 81 ? -25.817 8.178 27.969 1.00 74.12 81 PRO A N 1
ATOM 650 C CA . PRO A 1 81 ? -24.975 9.329 27.623 1.00 74.12 81 PRO A CA 1
ATOM 651 C C . PRO A 1 81 ? -23.605 8.952 27.044 1.00 74.12 81 PRO A C 1
ATOM 653 O O . PRO A 1 81 ? -23.100 9.640 26.163 1.00 74.12 81 PRO A O 1
ATOM 656 N N . LEU A 1 82 ? -22.997 7.859 27.522 1.00 73.25 82 LEU A N 1
ATOM 657 C CA . LEU A 1 82 ? -21.719 7.367 27.002 1.00 73.25 82 LEU A CA 1
ATOM 658 C C . LEU A 1 82 ? -21.871 6.815 25.577 1.00 73.25 82 LEU A C 1
ATOM 660 O O . LEU A 1 82 ? -21.026 7.081 24.721 1.00 73.25 82 LEU A O 1
ATOM 664 N N . ASP A 1 83 ? -22.940 6.062 25.326 1.00 74.50 83 ASP A N 1
ATOM 665 C CA . ASP A 1 83 ? -23.259 5.506 24.011 1.00 74.50 83 ASP A CA 1
ATOM 666 C C . ASP A 1 83 ? -23.569 6.629 23.004 1.00 74.50 83 ASP A C 1
ATOM 668 O O . ASP A 1 83 ? -23.068 6.597 21.879 1.00 74.50 83 ASP A O 1
ATOM 672 N N . GLU A 1 84 ? -24.328 7.652 23.417 1.00 71.12 84 GLU A N 1
ATOM 673 C CA . GLU A 1 84 ? -24.619 8.854 22.619 1.00 71.12 84 GLU A CA 1
ATOM 674 C C . GLU A 1 84 ? -23.338 9.639 22.299 1.00 71.12 84 GLU A C 1
ATOM 676 O O . GLU A 1 84 ? -23.047 9.864 21.126 1.00 71.12 84 GLU A O 1
ATOM 681 N N . PHE A 1 85 ? -22.505 9.941 23.302 1.00 65.31 85 PHE A N 1
ATOM 682 C CA . PHE A 1 85 ? -21.211 10.602 23.096 1.00 65.31 85 PHE A CA 1
ATOM 683 C C . PHE A 1 85 ? -20.307 9.815 22.139 1.00 65.31 85 PHE A C 1
ATOM 685 O O . PHE A 1 85 ? -19.762 10.367 21.185 1.00 65.31 85 PHE A O 1
ATOM 692 N N . THR A 1 86 ? -20.176 8.503 22.353 1.00 67.25 86 THR A N 1
ATOM 693 C CA . THR A 1 86 ? -19.368 7.638 21.481 1.00 67.25 86 THR A CA 1
ATOM 694 C C . THR A 1 86 ? -19.915 7.631 20.055 1.00 67.25 86 THR A C 1
ATOM 696 O O . THR A 1 86 ? -19.143 7.646 19.095 1.00 67.25 86 THR A O 1
ATOM 699 N N . SER A 1 87 ? -21.241 7.613 19.896 1.00 71.25 87 SER A N 1
ATOM 700 C CA . SER A 1 87 ? -21.877 7.706 18.586 1.00 71.25 87 SER A CA 1
ATOM 701 C C . SER A 1 87 ? -21.594 9.044 17.911 1.00 71.25 87 SER A C 1
ATOM 703 O O . SER A 1 87 ? -21.368 9.052 16.704 1.00 71.25 87 SER A O 1
ATOM 705 N N . ASP A 1 88 ? -21.625 10.152 18.643 1.00 66.31 88 ASP A N 1
ATOM 706 C CA . ASP A 1 88 ? -21.416 11.483 18.077 1.00 66.31 88 ASP A CA 1
ATOM 707 C C . ASP A 1 88 ? -19.956 11.704 17.674 1.00 66.31 88 ASP A C 1
ATOM 709 O O . ASP A 1 88 ? -19.699 12.210 16.583 1.00 66.31 88 ASP A O 1
ATOM 713 N N . ILE A 1 89 ? -18.998 11.202 18.461 1.00 68.31 89 ILE A N 1
ATOM 714 C CA . ILE A 1 89 ? -17.582 11.161 18.065 1.00 68.31 89 ILE A CA 1
ATOM 715 C C . ILE A 1 89 ? -17.387 10.318 16.800 1.00 68.31 89 ILE A C 1
ATOM 717 O O . ILE A 1 89 ? -16.720 10.766 15.873 1.00 68.31 89 ILE A O 1
ATOM 721 N N . LYS A 1 90 ? -18.005 9.133 16.704 1.00 67.12 90 LYS A N 1
ATOM 722 C CA . LYS A 1 90 ? -17.919 8.301 15.490 1.00 67.12 90 LYS A CA 1
ATOM 723 C C . LYS A 1 90 ? -18.521 8.981 14.261 1.00 67.12 90 LYS A C 1
ATOM 725 O O . LYS A 1 90 ? -17.960 8.870 13.176 1.00 67.12 90 LYS A O 1
ATOM 730 N N . LYS A 1 91 ? -19.640 9.699 14.411 1.00 72.19 91 LYS A N 1
ATOM 731 C CA . LYS A 1 91 ? -20.212 10.506 13.319 1.00 72.19 91 LYS A CA 1
ATOM 732 C C . LYS A 1 91 ? -19.253 11.621 12.905 1.00 72.19 91 LYS A C 1
ATOM 734 O O . LYS A 1 91 ? -19.048 11.816 11.715 1.00 72.19 91 LYS A O 1
ATOM 739 N N . ALA A 1 92 ? -18.639 12.314 13.866 1.00 63.44 92 ALA A N 1
ATOM 740 C CA . ALA A 1 92 ? -17.647 13.346 13.577 1.00 63.44 92 ALA A CA 1
ATOM 741 C C . ALA A 1 92 ? -16.422 12.777 12.840 1.00 63.44 92 ALA A C 1
ATOM 743 O O . ALA A 1 92 ? -15.977 13.375 11.866 1.00 63.44 92 ALA A O 1
ATOM 744 N N . GLN A 1 93 ? -15.927 11.600 13.242 1.00 63.62 93 GLN A N 1
ATOM 745 C CA . GLN A 1 93 ? -14.870 10.882 12.518 1.00 63.62 93 GLN A CA 1
ATOM 746 C C . GLN A 1 93 ? -15.296 10.556 11.084 1.00 63.62 93 GLN A C 1
ATOM 748 O O . GLN A 1 93 ? -14.570 10.887 10.157 1.00 63.62 93 GLN A O 1
ATOM 753 N N . SER A 1 94 ? -16.507 10.023 10.890 1.00 71.94 94 SER A N 1
ATOM 754 C CA . SER A 1 94 ? -17.033 9.714 9.554 1.00 71.94 94 SER A CA 1
ATOM 755 C C . SER A 1 94 ? -17.099 10.944 8.642 1.00 71.94 94 SER A C 1
ATOM 757 O O . SER A 1 94 ? -16.782 10.842 7.464 1.00 71.94 94 SER A O 1
ATOM 759 N N . ILE A 1 95 ? -17.477 12.113 9.172 1.00 73.12 95 ILE A N 1
ATOM 760 C CA . ILE A 1 95 ? -17.497 13.374 8.408 1.00 73.12 95 ILE A CA 1
ATOM 761 C C . ILE A 1 95 ? -16.077 13.786 7.993 1.00 73.12 95 ILE A C 1
ATOM 763 O O . ILE A 1 95 ? -15.867 14.297 6.896 1.00 73.12 95 ILE A O 1
ATOM 767 N N . ILE A 1 96 ? -15.087 13.569 8.861 1.00 68.75 96 ILE A N 1
ATOM 768 C CA . ILE A 1 96 ? -13.680 13.826 8.533 1.00 68.75 96 ILE A CA 1
ATOM 769 C C . ILE A 1 96 ? -13.203 12.840 7.456 1.00 68.75 96 ILE A C 1
ATOM 771 O O . ILE A 1 96 ? -12.556 13.258 6.496 1.00 68.75 96 ILE A O 1
ATOM 775 N N . ASP A 1 97 ? -13.572 11.564 7.564 1.00 69.69 97 ASP A N 1
ATOM 776 C CA . ASP A 1 97 ? -13.225 10.530 6.584 1.00 69.69 97 ASP A CA 1
ATOM 777 C C . ASP A 1 97 ? -13.809 10.838 5.193 1.00 69.69 97 ASP A C 1
ATOM 779 O O . ASP A 1 97 ? -13.143 10.621 4.181 1.00 69.69 97 ASP A O 1
ATOM 783 N N . GLU A 1 98 ? -15.011 11.421 5.116 1.00 74.62 98 GLU A N 1
ATOM 784 C CA . GLU A 1 98 ? -15.603 11.901 3.856 1.00 74.62 98 GLU A CA 1
ATOM 785 C C . GLU A 1 98 ? -14.739 12.959 3.148 1.00 74.62 98 GLU A C 1
ATOM 787 O O . GLU A 1 98 ? -14.757 13.036 1.919 1.00 74.62 98 GLU A O 1
ATOM 792 N N . ALA A 1 99 ? -13.950 13.742 3.891 1.00 73.19 99 ALA A N 1
ATOM 793 C CA . ALA A 1 99 ? -12.988 14.684 3.322 1.00 73.19 99 ALA A CA 1
ATOM 794 C C . ALA A 1 99 ? -11.625 14.033 3.022 1.00 73.19 99 ALA A C 1
ATOM 796 O O . ALA A 1 99 ? -10.998 14.370 2.015 1.00 73.19 99 ALA A O 1
ATOM 797 N N . ILE A 1 100 ? -11.165 13.101 3.866 1.00 69.75 100 ILE A N 1
ATOM 798 C CA . ILE A 1 100 ? -9.881 12.398 3.696 1.00 69.75 100 ILE A CA 1
ATOM 799 C C . ILE A 1 100 ? -9.903 11.510 2.450 1.00 69.75 100 ILE A C 1
ATOM 801 O O . ILE A 1 100 ? -9.014 11.621 1.608 1.00 69.75 100 ILE A O 1
ATOM 805 N N . ASN A 1 101 ? -10.930 10.672 2.303 1.00 75.75 101 ASN A N 1
ATOM 806 C CA . ASN A 1 101 ? -10.999 9.651 1.258 1.00 75.75 101 ASN A CA 1
ATOM 807 C C . ASN A 1 101 ? -10.800 10.202 -0.172 1.00 75.75 101 ASN A C 1
ATOM 809 O O . ASN A 1 101 ? -9.934 9.695 -0.887 1.00 75.75 101 ASN A O 1
ATOM 813 N N . PRO A 1 102 ? -11.531 11.240 -0.634 1.00 74.88 102 PRO A N 1
ATOM 814 C CA . PRO A 1 102 ? -11.330 11.773 -1.981 1.00 74.88 102 PRO A CA 1
ATOM 815 C C . PRO A 1 102 ? -9.971 12.463 -2.154 1.00 74.88 102 PRO A C 1
ATOM 817 O O . PRO A 1 102 ? -9.419 12.432 -3.252 1.00 74.88 102 PRO A O 1
ATOM 820 N N . LEU A 1 103 ? -9.416 13.069 -1.097 1.00 74.50 103 LEU A N 1
ATOM 821 C CA . LEU A 1 103 ? -8.079 13.668 -1.144 1.00 74.50 103 LEU A CA 1
ATOM 822 C C . LEU A 1 103 ? -7.000 12.599 -1.294 1.00 74.50 103 LEU A C 1
ATOM 824 O O . LEU A 1 103 ? -6.099 12.762 -2.112 1.00 74.50 103 LEU A O 1
ATOM 828 N N . GLU A 1 104 ? -7.102 11.508 -0.541 1.00 75.62 104 GLU A N 1
ATOM 829 C CA . GLU A 1 104 ? -6.172 10.387 -0.631 1.00 75.62 104 GLU A CA 1
ATOM 830 C C . GLU A 1 104 ? -6.209 9.747 -2.022 1.00 75.62 104 GLU A C 1
ATOM 832 O O . GLU A 1 104 ? -5.160 9.554 -2.637 1.00 75.62 104 GLU A O 1
ATOM 837 N N . ILE A 1 105 ? -7.409 9.512 -2.567 1.00 84.12 105 ILE A N 1
ATOM 838 C CA . ILE A 1 105 ? -7.581 9.022 -3.942 1.00 84.12 105 ILE A CA 1
ATOM 839 C C . ILE A 1 105 ? -6.927 9.987 -4.938 1.00 84.12 105 ILE A C 1
ATOM 841 O O . ILE A 1 105 ? -6.099 9.568 -5.742 1.00 84.12 105 ILE A O 1
ATOM 845 N N . ALA A 1 106 ? -7.225 11.287 -4.853 1.00 78.00 106 ALA A N 1
ATOM 846 C CA . ALA A 1 106 ? -6.681 12.276 -5.781 1.00 78.00 106 ALA A CA 1
ATOM 847 C C . ALA A 1 106 ? -5.148 12.394 -5.707 1.00 78.00 106 ALA A C 1
ATOM 849 O O . ALA A 1 106 ? -4.490 12.565 -6.736 1.00 78.00 106 ALA A O 1
ATOM 850 N N . VAL A 1 107 ? -4.563 12.304 -4.508 1.00 79.62 107 VAL A N 1
ATOM 851 C CA . VAL A 1 107 ? -3.105 12.304 -4.320 1.00 79.62 107 VAL A CA 1
ATOM 852 C C . VAL A 1 107 ? -2.493 11.064 -4.964 1.00 79.62 107 VAL A C 1
ATOM 854 O O . VAL A 1 107 ? -1.579 11.200 -5.779 1.00 79.62 107 VAL A O 1
ATOM 857 N N . ASN A 1 108 ? -3.033 9.883 -4.663 1.00 85.12 108 ASN A N 1
ATOM 858 C CA . ASN A 1 108 ? -2.542 8.619 -5.206 1.00 85.12 108 ASN A CA 1
ATOM 859 C C . ASN A 1 108 ? -2.652 8.574 -6.738 1.00 85.12 108 ASN A C 1
ATOM 861 O O . ASN A 1 108 ? -1.698 8.174 -7.408 1.00 85.12 108 ASN A O 1
ATOM 865 N N . ASP A 1 109 ? -3.759 9.059 -7.306 1.00 87.25 109 ASP A N 1
ATOM 866 C CA . ASP A 1 109 ? -3.966 9.134 -8.756 1.00 87.25 109 ASP A CA 1
ATOM 867 C C . ASP A 1 109 ? -2.922 10.032 -9.433 1.00 87.25 109 ASP A C 1
ATOM 869 O O . ASP A 1 109 ? -2.362 9.682 -10.476 1.00 87.25 109 ASP A O 1
ATOM 873 N N . VAL A 1 110 ? -2.616 11.190 -8.839 1.00 85.06 110 VAL A N 1
ATOM 874 C CA . VAL A 1 110 ? -1.587 12.097 -9.366 1.00 85.06 110 VAL A CA 1
ATOM 875 C C . VAL A 1 110 ? -0.193 11.484 -9.247 1.00 85.06 110 VAL A C 1
ATOM 877 O O . VAL A 1 110 ? 0.603 11.605 -10.183 1.00 85.06 110 VAL A O 1
ATOM 880 N N . GLU A 1 111 ? 0.133 10.831 -8.133 1.00 86.50 111 GLU A N 1
ATOM 881 C CA . GLU A 1 111 ? 1.431 10.178 -7.950 1.00 86.50 111 GLU A CA 1
ATOM 882 C C . GLU A 1 111 ? 1.640 9.016 -8.924 1.00 86.50 111 GLU A C 1
ATOM 884 O O . GLU A 1 111 ? 2.705 8.920 -9.550 1.00 86.50 111 GLU A O 1
ATOM 889 N N . GLU A 1 112 ? 0.620 8.179 -9.116 1.00 89.25 112 GLU A N 1
ATOM 890 C CA . GLU A 1 112 ? 0.664 7.069 -10.063 1.00 89.25 112 GLU A CA 1
ATOM 891 C C . GLU A 1 112 ? 0.742 7.587 -11.502 1.00 89.25 112 GLU A C 1
ATOM 893 O O . GLU A 1 112 ? 1.606 7.145 -12.262 1.00 89.25 112 GLU A O 1
ATOM 898 N N . LYS A 1 113 ? -0.039 8.614 -11.863 1.00 89.56 113 LYS A N 1
ATOM 899 C CA . LYS A 1 113 ? 0.073 9.263 -13.178 1.00 89.56 113 LYS A CA 1
ATOM 900 C C . LYS A 1 113 ? 1.478 9.820 -13.415 1.00 89.56 113 LYS A C 1
ATOM 902 O O . LYS A 1 113 ? 2.074 9.562 -14.458 1.00 89.56 113 LYS A O 1
ATOM 907 N N . GLN A 1 114 ? 2.067 10.518 -12.440 1.00 88.38 114 GLN A N 1
ATOM 908 C CA . GLN A 1 114 ? 3.444 11.025 -12.549 1.00 88.38 114 GLN A CA 1
ATOM 909 C C . GLN A 1 114 ? 4.474 9.902 -12.722 1.00 88.38 114 GLN A C 1
ATOM 911 O O . GLN A 1 114 ? 5.491 10.085 -13.402 1.00 88.38 114 GLN A O 1
ATOM 916 N N . LYS A 1 115 ? 4.258 8.753 -12.076 1.00 89.44 115 LYS A N 1
ATOM 917 C CA . LYS A 1 115 ? 5.123 7.576 -12.187 1.00 89.44 115 LYS A CA 1
ATOM 918 C C . LYS A 1 115 ? 4.986 6.916 -13.558 1.00 89.44 115 LYS A C 1
ATOM 920 O O . LYS A 1 115 ? 6.011 6.602 -14.163 1.00 89.44 115 LYS A O 1
ATOM 925 N N . GLN A 1 116 ? 3.766 6.780 -14.072 1.00 91.81 116 GLN A N 1
ATOM 926 C CA . GLN A 1 116 ? 3.488 6.257 -15.411 1.00 91.81 116 GLN A CA 1
ATOM 927 C C . GLN A 1 116 ? 4.056 7.163 -16.501 1.00 91.81 116 GLN A C 1
ATOM 929 O O . GLN A 1 116 ? 4.781 6.685 -17.365 1.00 91.81 116 GLN A O 1
ATOM 934 N N . GLU A 1 117 ? 3.847 8.477 -16.414 1.00 91.56 117 GLU A N 1
ATOM 935 C CA . GLU A 1 117 ? 4.440 9.442 -17.346 1.00 91.56 117 GLU A CA 1
ATOM 936 C C . GLU A 1 117 ? 5.973 9.395 -17.324 1.00 91.56 117 GLU A C 1
ATOM 938 O O . GLU A 1 117 ? 6.626 9.518 -18.360 1.00 91.56 117 GLU A O 1
ATOM 943 N N . ARG A 1 118 ? 6.582 9.214 -16.143 1.00 91.31 118 ARG A N 1
ATOM 944 C CA . ARG A 1 118 ? 8.036 9.039 -16.032 1.00 91.31 118 ARG A CA 1
ATOM 945 C C . ARG A 1 118 ? 8.482 7.736 -16.686 1.00 91.31 118 ARG A C 1
ATOM 947 O O . ARG A 1 118 ? 9.474 7.764 -17.404 1.00 91.31 118 ARG A O 1
ATOM 954 N N . LYS A 1 119 ? 7.761 6.634 -16.459 1.00 93.88 119 LYS A N 1
ATOM 955 C CA . LYS A 1 119 ? 8.034 5.343 -17.098 1.00 93.88 119 LYS A CA 1
ATOM 956 C C . LYS A 1 119 ? 7.946 5.455 -18.618 1.00 93.88 119 LYS A C 1
ATOM 958 O O . LYS A 1 119 ? 8.866 5.007 -19.287 1.00 93.88 119 LYS A O 1
ATOM 963 N N . GLN A 1 120 ? 6.899 6.099 -19.133 1.00 94.50 120 GLN A N 1
ATOM 964 C CA . GLN A 1 120 ? 6.708 6.295 -20.566 1.00 94.50 120 GLN A CA 1
ATOM 965 C C . GLN A 1 120 ? 7.874 7.076 -21.168 1.00 94.50 120 GLN A C 1
ATOM 967 O O . GLN A 1 120 ? 8.527 6.571 -22.067 1.00 94.50 120 GLN A O 1
ATOM 972 N N . ARG A 1 121 ? 8.238 8.228 -20.587 1.00 92.94 121 ARG A N 1
ATOM 973 C CA . ARG A 1 121 ? 9.390 9.014 -21.066 1.00 92.94 121 ARG A CA 1
ATOM 974 C C . ARG A 1 121 ? 10.705 8.237 -21.045 1.00 92.94 121 ARG A C 1
ATOM 976 O O . ARG A 1 121 ? 11.557 8.469 -21.891 1.00 92.94 121 ARG A O 1
ATOM 983 N N . ILE A 1 122 ? 10.906 7.374 -20.048 1.00 93.94 122 ILE A N 1
ATOM 984 C CA . ILE A 1 122 ? 12.098 6.519 -19.987 1.00 93.94 122 ILE A CA 1
ATOM 985 C C . ILE A 1 122 ? 12.066 5.498 -21.118 1.00 93.94 122 ILE A C 1
ATOM 987 O O . ILE A 1 122 ? 13.087 5.311 -21.766 1.00 93.94 122 ILE A O 1
ATOM 991 N N . MET A 1 123 ? 10.912 4.873 -21.356 1.00 95.12 123 MET A N 1
ATOM 992 C CA . MET A 1 123 ? 10.759 3.895 -22.425 1.00 95.12 123 MET A CA 1
ATOM 993 C C . MET A 1 123 ? 10.921 4.539 -23.802 1.00 95.12 123 MET A C 1
ATOM 995 O O . MET A 1 123 ? 11.632 3.987 -24.620 1.00 95.12 123 MET A O 1
ATOM 999 N N . ASP A 1 124 ? 10.373 5.735 -24.031 1.00 95.62 124 ASP A N 1
ATOM 1000 C CA . ASP A 1 124 ? 10.528 6.458 -25.300 1.00 95.62 124 ASP A CA 1
ATOM 1001 C C . ASP A 1 124 ? 12.011 6.723 -25.618 1.00 95.62 124 ASP A C 1
ATOM 1003 O O . ASP A 1 124 ? 12.465 6.500 -26.738 1.00 95.62 124 ASP A O 1
ATOM 1007 N N . VAL A 1 125 ? 12.785 7.161 -24.616 1.00 94.50 125 VAL A N 1
ATOM 1008 C CA . VAL A 1 125 ? 14.238 7.369 -24.752 1.00 94.50 125 VAL A CA 1
ATOM 1009 C C . VAL A 1 125 ? 14.968 6.041 -24.944 1.00 94.50 125 VAL A C 1
ATOM 1011 O O . VAL A 1 125 ? 15.880 5.959 -25.761 1.00 94.50 125 VAL A O 1
ATOM 1014 N N . ALA A 1 126 ? 14.576 4.997 -24.213 1.00 95.19 126 ALA A N 1
ATOM 1015 C CA . ALA A 1 126 ? 15.184 3.683 -24.351 1.00 95.19 126 ALA A CA 1
ATOM 1016 C C . ALA A 1 126 ? 14.944 3.086 -25.740 1.00 95.19 126 ALA A C 1
ATOM 1018 O O . ALA A 1 126 ? 15.893 2.586 -26.330 1.00 95.19 126 ALA A O 1
ATOM 1019 N N . THR A 1 127 ? 13.735 3.213 -26.289 1.00 96.06 127 THR A N 1
ATOM 1020 C CA . THR A 1 127 ? 13.412 2.804 -27.659 1.00 96.06 127 THR A CA 1
ATOM 1021 C C . THR A 1 127 ? 14.299 3.529 -28.662 1.00 96.06 127 THR A C 1
ATOM 1023 O O . THR A 1 127 ? 14.919 2.876 -29.486 1.00 96.06 127 THR A O 1
ATOM 1026 N N . GLN A 1 128 ? 14.450 4.854 -28.547 1.00 95.88 128 GLN A N 1
ATOM 1027 C CA . GLN A 1 128 ? 15.331 5.620 -29.440 1.00 95.88 128 GLN A CA 1
ATOM 1028 C C . GLN A 1 128 ? 16.783 5.129 -29.395 1.00 95.88 128 GLN A C 1
ATOM 1030 O O . GLN A 1 128 ? 17.415 4.989 -30.438 1.00 95.88 128 GLN A O 1
ATOM 1035 N N . ILE A 1 129 ? 17.303 4.853 -28.195 1.00 94.50 129 ILE A N 1
ATOM 1036 C CA . ILE A 1 129 ? 18.656 4.314 -28.021 1.00 94.50 129 ILE A CA 1
ATOM 1037 C C . ILE A 1 129 ? 18.745 2.915 -28.641 1.00 94.50 129 ILE A C 1
ATOM 1039 O O . ILE A 1 129 ? 19.654 2.638 -29.409 1.00 94.50 129 ILE A O 1
ATOM 1043 N N . PHE A 1 130 ? 17.814 2.019 -28.326 1.00 96.31 130 PHE A N 1
ATOM 1044 C CA . PHE A 1 130 ? 17.845 0.637 -28.808 1.00 96.31 130 PHE A CA 1
ATOM 1045 C C . PHE A 1 130 ? 17.714 0.552 -30.335 1.00 96.31 130 PHE A C 1
ATOM 1047 O O . PHE A 1 130 ? 18.452 -0.211 -30.961 1.00 96.31 130 PHE A O 1
ATOM 1054 N N . ASP A 1 131 ? 16.877 1.403 -30.931 1.00 95.00 131 ASP A N 1
ATOM 1055 C CA . ASP A 1 131 ? 16.764 1.563 -32.381 1.00 95.00 131 ASP A CA 1
ATOM 1056 C C . ASP A 1 131 ? 18.098 2.023 -32.999 1.00 95.00 131 ASP A C 1
ATOM 1058 O O . ASP A 1 131 ? 18.519 1.474 -34.016 1.00 95.00 131 ASP A O 1
ATOM 1062 N N . GLU A 1 132 ? 18.808 2.972 -32.370 1.00 95.25 132 GLU A N 1
ATOM 1063 C CA . GLU A 1 132 ? 20.132 3.442 -32.820 1.00 95.25 132 GLU A CA 1
ATOM 1064 C C . GLU A 1 132 ? 21.186 2.319 -32.830 1.00 95.25 132 GLU A C 1
ATOM 1066 O O . GLU A 1 132 ? 22.049 2.285 -33.708 1.00 95.25 132 GLU A O 1
ATOM 1071 N N . TYR A 1 133 ? 21.100 1.365 -31.897 1.00 93.75 133 TYR A N 1
ATOM 1072 C CA . TYR A 1 133 ? 21.987 0.194 -31.839 1.00 93.75 133 TYR A CA 1
ATOM 1073 C C . TYR A 1 133 ? 21.459 -1.026 -32.629 1.00 93.75 133 TYR A C 1
ATOM 1075 O O . TYR A 1 133 ? 22.131 -2.062 -32.689 1.00 93.75 133 TYR A O 1
ATOM 1083 N N . GLU A 1 134 ? 20.293 -0.912 -33.275 1.00 93.50 134 GLU A N 1
ATOM 1084 C CA . GLU A 1 134 ? 19.570 -1.978 -33.988 1.00 93.50 134 GLU A CA 1
ATOM 1085 C C . GLU A 1 134 ? 19.335 -3.243 -33.127 1.00 93.50 134 GLU A C 1
ATOM 1087 O O . GLU A 1 134 ? 19.533 -4.384 -33.579 1.00 93.50 134 GLU A O 1
ATOM 1092 N N . VAL A 1 135 ? 18.941 -3.044 -31.868 1.00 93.88 135 VAL A N 1
ATOM 1093 C CA . VAL A 1 135 ? 18.606 -4.095 -30.887 1.00 93.88 135 VAL A CA 1
ATOM 1094 C C . VAL A 1 135 ? 17.146 -3.970 -30.438 1.00 93.88 135 VAL A C 1
ATOM 1096 O O . VAL A 1 135 ? 16.566 -2.892 -30.522 1.00 93.88 135 VAL A O 1
ATOM 1099 N N . ASP A 1 136 ? 16.528 -5.066 -29.986 1.00 91.88 136 ASP A N 1
ATOM 1100 C CA . ASP A 1 136 ? 15.111 -5.064 -29.594 1.00 91.88 136 ASP A CA 1
ATOM 1101 C C . ASP A 1 136 ? 14.926 -4.486 -28.181 1.00 91.88 136 ASP A C 1
ATOM 1103 O O . ASP A 1 136 ? 15.556 -4.925 -27.219 1.00 91.88 136 ASP A O 1
ATOM 1107 N N . ILE A 1 137 ? 14.026 -3.509 -28.043 1.00 92.44 137 ILE A N 1
ATOM 1108 C CA . ILE A 1 137 ? 13.640 -2.906 -26.762 1.00 92.44 137 ILE A CA 1
ATOM 1109 C C . ILE A 1 137 ? 13.069 -3.922 -25.764 1.00 92.44 137 ILE A C 1
ATOM 1111 O O . ILE A 1 137 ? 13.127 -3.695 -24.556 1.00 92.44 137 ILE A O 1
ATOM 1115 N N . ASN A 1 138 ? 12.535 -5.051 -26.238 1.00 93.00 138 ASN A N 1
ATOM 1116 C CA . ASN A 1 138 ? 12.042 -6.126 -25.375 1.00 93.00 138 ASN A CA 1
ATOM 1117 C C . ASN A 1 138 ? 13.155 -6.781 -24.541 1.00 93.00 138 ASN A C 1
ATOM 1119 O O . ASN A 1 138 ? 12.861 -7.334 -23.480 1.00 93.00 138 ASN A O 1
ATOM 1123 N N . ASP A 1 139 ? 14.412 -6.671 -24.978 1.00 92.12 139 ASP A N 1
ATOM 1124 C CA . ASP A 1 139 ? 15.581 -7.184 -24.261 1.00 92.12 139 ASP A CA 1
ATOM 1125 C C . ASP A 1 139 ? 16.099 -6.205 -23.187 1.00 92.12 139 ASP A C 1
ATOM 1127 O O . ASP A 1 139 ? 17.056 -6.509 -22.473 1.00 92.12 139 ASP A O 1
ATOM 1131 N N . LEU A 1 140 ? 15.478 -5.024 -23.045 1.00 94.12 140 LEU A N 1
ATOM 1132 C CA . LEU A 1 140 ? 15.824 -4.053 -22.007 1.00 94.12 140 LEU A CA 1
ATOM 1133 C C . LEU A 1 140 ? 15.461 -4.582 -20.614 1.00 94.12 140 LEU A C 1
ATOM 1135 O O . LEU A 1 140 ? 14.288 -4.754 -20.265 1.00 94.12 140 LEU A O 1
ATOM 1139 N N . GLU A 1 141 ? 16.460 -4.685 -19.742 1.00 94.12 141 GLU A N 1
ATOM 1140 C CA . GLU A 1 141 ? 16.243 -4.931 -18.323 1.00 94.12 141 GLU A CA 1
ATOM 1141 C C . GLU A 1 141 ? 15.919 -3.610 -17.607 1.00 94.12 141 GLU A C 1
ATOM 1143 O O . GLU A 1 141 ? 16.794 -2.795 -17.299 1.00 94.12 141 GLU A O 1
ATOM 1148 N N . PHE A 1 142 ? 14.626 -3.377 -17.359 1.00 92.62 142 PHE A N 1
ATOM 1149 C CA . PHE A 1 142 ? 14.147 -2.138 -16.744 1.00 92.62 142 PHE A CA 1
ATOM 1150 C C . PHE A 1 142 ? 14.436 -2.075 -15.236 1.00 92.62 142 PHE A C 1
ATOM 1152 O O . PHE A 1 142 ? 13.858 -2.832 -14.449 1.00 92.62 142 PHE A O 1
ATOM 1159 N N . ASP A 1 143 ? 15.214 -1.081 -14.797 1.00 92.25 143 ASP A N 1
ATOM 1160 C CA . ASP A 1 143 ? 15.449 -0.835 -13.371 1.00 92.25 143 ASP A CA 1
ATOM 1161 C C . ASP A 1 143 ? 14.371 0.081 -12.755 1.00 92.25 143 ASP A C 1
ATOM 1163 O O . ASP A 1 143 ? 14.136 1.221 -13.166 1.00 92.25 143 ASP A O 1
ATOM 1167 N N . LYS A 1 144 ? 13.734 -0.389 -11.677 1.00 91.50 144 LYS A N 1
ATOM 1168 C CA . LYS A 1 144 ? 12.748 0.376 -10.897 1.00 91.50 144 LYS A CA 1
ATOM 1169 C C . LYS A 1 144 ? 13.322 1.675 -10.324 1.00 91.50 144 LYS A C 1
ATOM 1171 O O . LYS A 1 144 ? 12.569 2.643 -10.192 1.00 91.50 144 LYS A O 1
ATOM 1176 N N . HIS A 1 145 ? 14.620 1.738 -10.013 1.00 91.88 145 HIS A N 1
ATOM 1177 C CA . HIS A 1 145 ? 15.266 2.951 -9.495 1.00 91.88 145 HIS A CA 1
ATOM 1178 C C . HIS A 1 145 ? 15.221 4.107 -10.493 1.00 91.88 145 HIS A C 1
ATOM 1180 O O . HIS A 1 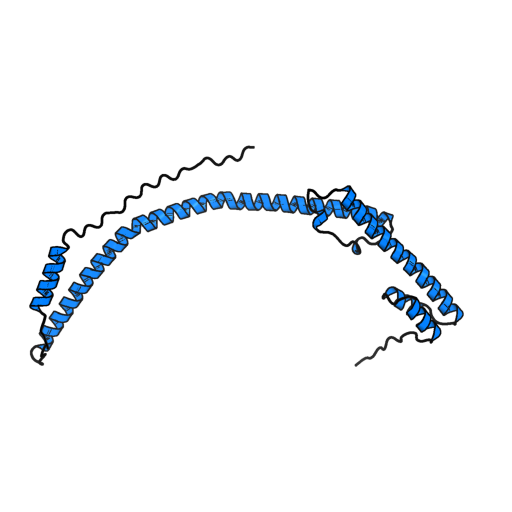145 ? 15.226 5.273 -10.091 1.00 91.88 145 HIS A O 1
ATOM 1186 N N . TRP A 1 146 ? 15.084 3.814 -11.787 1.00 92.69 146 TRP A N 1
ATOM 1187 C CA . TRP A 1 146 ? 14.907 4.830 -12.815 1.00 92.69 146 TRP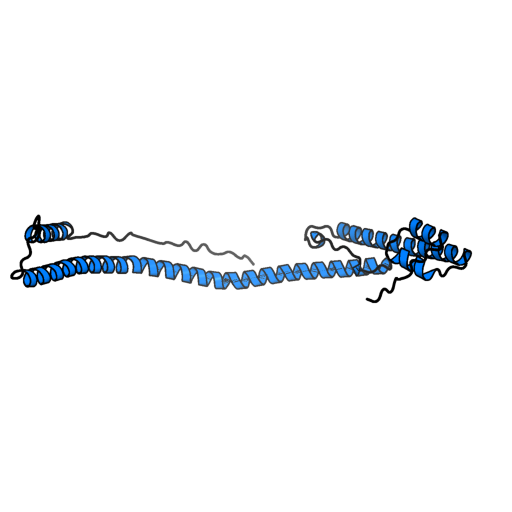 A CA 1
ATOM 1188 C C . TRP A 1 146 ? 13.624 5.638 -12.621 1.00 92.69 146 TRP A C 1
ATOM 1190 O O . TRP A 1 146 ? 13.565 6.796 -13.027 1.00 92.69 146 TRP A O 1
ATOM 1200 N N . LEU A 1 147 ? 12.618 5.090 -11.936 1.00 90.56 147 LEU A N 1
ATOM 1201 C CA . LEU A 1 147 ? 11.401 5.821 -11.602 1.00 90.56 147 LEU A CA 1
ATOM 1202 C C . LEU A 1 147 ? 11.591 6.811 -10.444 1.00 90.56 147 LEU A C 1
ATOM 1204 O O . LEU A 1 147 ? 10.694 7.617 -10.205 1.00 90.56 147 LEU A O 1
ATOM 1208 N N . ASN A 1 148 ? 12.722 6.816 -9.738 1.00 90.12 148 ASN A N 1
ATOM 1209 C CA . ASN A 1 148 ? 12.940 7.729 -8.616 1.00 90.12 148 ASN A CA 1
ATOM 1210 C C . ASN A 1 148 ? 13.186 9.167 -9.102 1.00 90.12 148 ASN A C 1
ATOM 1212 O O . ASN A 1 148 ? 13.966 9.403 -10.025 1.00 90.12 148 ASN A O 1
ATOM 1216 N N . LYS A 1 149 ? 12.549 10.153 -8.449 1.00 82.38 149 LYS A N 1
ATOM 1217 C CA . LYS A 1 149 ? 12.676 11.588 -8.793 1.00 82.38 149 LYS A CA 1
ATOM 1218 C C . LYS A 1 149 ? 14.118 12.103 -8.692 1.00 82.38 149 LYS A C 1
ATOM 1220 O O . LYS A 1 149 ? 14.501 12.986 -9.448 1.00 82.38 149 LYS A O 1
ATOM 1225 N N . THR A 1 150 ? 14.899 11.553 -7.768 1.00 87.62 150 THR A N 1
ATOM 1226 C CA . THR A 1 150 ? 16.291 11.942 -7.500 1.00 87.62 150 THR A CA 1
ATOM 1227 C C . THR A 1 150 ? 17.303 11.227 -8.394 1.00 87.62 150 THR A C 1
ATOM 1229 O O . THR A 1 150 ? 18.484 11.569 -8.362 1.00 87.62 150 THR A O 1
ATOM 1232 N N . TYR A 1 151 ? 16.873 10.236 -9.185 1.00 91.06 151 TYR A N 1
ATOM 1233 C CA . TYR A 1 151 ? 17.785 9.492 -10.042 1.00 91.06 151 TYR A CA 1
ATOM 1234 C C . TYR A 1 151 ? 18.234 10.352 -11.221 1.00 91.06 151 TYR A C 1
ATOM 1236 O O . TYR A 1 151 ? 17.408 10.892 -11.963 1.00 91.06 151 TYR A O 1
ATOM 1244 N N . GLN A 1 152 ? 19.548 10.487 -11.389 1.00 92.38 152 GLN A N 1
ATOM 1245 C CA . GLN A 1 152 ? 20.125 11.350 -12.413 1.00 92.38 152 GLN A CA 1
ATOM 1246 C C . GLN A 1 152 ? 19.772 10.837 -13.813 1.00 92.38 152 GLN A C 1
ATOM 1248 O O . GLN A 1 152 ? 20.004 9.672 -14.136 1.00 92.38 152 GLN A O 1
ATOM 1253 N N . LYS A 1 153 ? 19.240 11.733 -14.655 1.00 91.69 153 LYS A N 1
ATOM 1254 C CA . LYS A 1 153 ? 18.856 11.434 -16.043 1.00 91.69 153 LYS A CA 1
ATOM 1255 C C . LYS A 1 153 ? 20.027 10.850 -16.843 1.00 91.69 153 LYS A C 1
ATOM 1257 O O . LYS A 1 153 ? 19.871 9.803 -17.452 1.00 91.69 153 LYS A O 1
ATOM 1262 N N . THR A 1 154 ? 21.197 11.480 -16.765 1.00 92.50 154 THR A N 1
ATOM 1263 C CA . THR A 1 154 ? 22.417 11.050 -17.467 1.00 92.50 154 THR A CA 1
ATOM 1264 C C . THR A 1 154 ? 22.872 9.658 -17.045 1.00 92.50 154 THR A C 1
ATOM 1266 O O . THR A 1 154 ? 23.246 8.848 -17.883 1.00 92.50 154 THR A O 1
ATOM 1269 N N . LYS A 1 155 ? 22.804 9.351 -15.743 1.00 94.25 155 LYS A N 1
ATOM 1270 C CA . LYS A 1 155 ? 23.162 8.027 -15.228 1.00 94.25 155 LYS A CA 1
ATOM 1271 C C . LYS A 1 155 ? 22.242 6.944 -15.793 1.00 94.25 155 LYS A C 1
ATOM 1273 O O . LYS A 1 155 ? 22.727 5.917 -16.246 1.00 94.25 155 LYS A O 1
ATOM 1278 N N . ARG A 1 156 ? 20.933 7.211 -15.815 1.00 94.94 156 ARG A N 1
ATOM 1279 C CA . ARG A 1 156 ? 19.934 6.318 -16.417 1.00 94.94 156 ARG A CA 1
ATOM 1280 C C . ARG A 1 156 ? 20.207 6.072 -17.897 1.00 94.94 156 ARG A C 1
ATOM 1282 O O . ARG A 1 156 ? 20.219 4.929 -18.327 1.00 94.94 156 ARG A O 1
ATOM 1289 N N . GLU A 1 157 ? 20.412 7.136 -18.667 1.00 94.31 157 GLU A N 1
ATOM 1290 C CA . GLU A 1 157 ? 20.668 7.028 -20.108 1.00 94.31 157 GLU A CA 1
ATOM 1291 C C . GLU A 1 157 ? 21.945 6.230 -20.385 1.00 94.31 157 GLU A C 1
ATOM 1293 O O . GLU A 1 157 ? 21.927 5.339 -21.224 1.00 94.31 157 GLU A O 1
ATOM 1298 N N . ASN A 1 158 ? 23.015 6.450 -19.616 1.00 95.38 158 ASN A N 1
ATOM 1299 C CA . ASN A 1 158 ? 24.249 5.672 -19.742 1.00 95.38 158 ASN A CA 1
ATOM 1300 C C . ASN A 1 158 ? 24.052 4.179 -19.435 1.00 95.38 158 ASN A C 1
ATOM 1302 O O . ASN A 1 158 ? 24.668 3.344 -20.089 1.00 95.38 158 ASN A O 1
ATOM 1306 N N . GLU A 1 159 ? 23.215 3.832 -18.454 1.00 96.19 159 GLU A N 1
ATOM 1307 C CA . GLU A 1 159 ? 22.886 2.434 -18.139 1.00 96.19 159 GLU A CA 1
ATOM 1308 C C . GLU A 1 159 ? 22.101 1.770 -19.276 1.00 96.19 159 GLU A C 1
ATOM 1310 O O . GLU A 1 159 ? 22.422 0.650 -19.667 1.00 96.19 159 GLU A O 1
ATOM 1315 N N . ILE A 1 160 ? 21.132 2.481 -19.858 1.00 96.12 160 ILE A N 1
ATOM 1316 C CA . ILE A 1 160 ? 20.366 2.014 -21.022 1.00 96.12 160 ILE A CA 1
ATOM 1317 C C . ILE A 1 160 ? 21.289 1.831 -22.237 1.00 96.12 160 ILE A C 1
ATOM 1319 O O . ILE A 1 160 ? 21.243 0.792 -22.891 1.00 96.12 160 ILE A O 1
ATOM 1323 N N . ILE A 1 161 ? 22.172 2.799 -22.509 1.00 96.25 161 ILE A N 1
ATOM 1324 C CA . ILE A 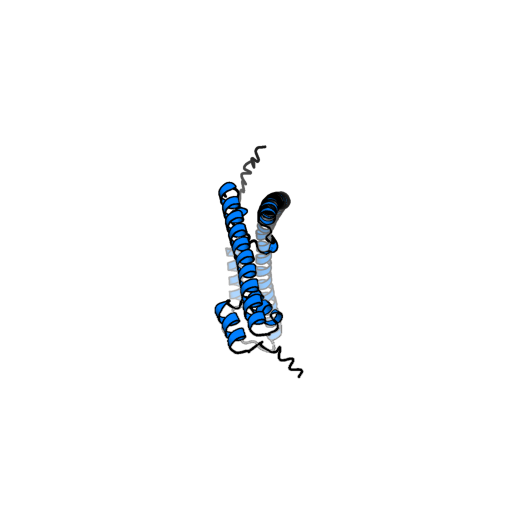1 161 ? 23.174 2.708 -23.583 1.00 96.25 161 ILE A CA 1
ATOM 1325 C C . ILE A 1 161 ? 24.101 1.512 -23.355 1.00 96.25 161 ILE A C 1
ATOM 1327 O O . ILE A 1 161 ? 24.381 0.771 -24.292 1.00 96.25 161 ILE A O 1
ATOM 1331 N N . ALA A 1 162 ? 24.568 1.291 -22.124 1.00 96.81 162 ALA A N 1
ATOM 1332 C CA . ALA A 1 162 ? 25.437 0.160 -21.812 1.00 96.81 162 ALA A CA 1
ATOM 1333 C C . ALA A 1 162 ? 24.758 -1.187 -22.117 1.00 96.81 162 ALA A C 1
ATOM 1335 O O . ALA A 1 162 ? 25.399 -2.064 -22.698 1.00 96.81 162 ALA A O 1
ATOM 1336 N N . GLN A 1 163 ? 23.466 -1.329 -21.791 1.00 96.81 163 GLN A N 1
ATOM 1337 C CA . GLN A 1 163 ? 22.688 -2.514 -22.162 1.00 96.81 163 GLN A CA 1
ATOM 1338 C C . GLN A 1 163 ? 22.561 -2.653 -23.686 1.00 96.81 163 GLN A C 1
ATOM 1340 O O . GLN A 1 163 ? 22.852 -3.721 -24.220 1.00 96.81 163 GLN A O 1
ATOM 1345 N N . ALA A 1 164 ? 22.220 -1.576 -24.401 1.00 96.12 164 ALA A N 1
ATOM 1346 C CA . ALA A 1 164 ? 22.096 -1.597 -25.860 1.00 96.12 164 ALA A CA 1
ATOM 1347 C C . ALA A 1 164 ? 23.414 -1.992 -26.557 1.00 96.12 164 ALA A C 1
ATOM 1349 O O . ALA A 1 164 ? 23.430 -2.860 -27.430 1.00 96.12 164 ALA A O 1
ATOM 1350 N N . VAL A 1 165 ? 24.545 -1.429 -26.115 1.00 96.56 165 VAL A N 1
ATOM 1351 C CA . VAL A 1 165 ? 25.891 -1.775 -26.606 1.00 96.56 165 VAL A CA 1
ATOM 1352 C C . VAL A 1 165 ? 26.209 -3.249 -26.356 1.00 96.56 165 VAL A C 1
ATOM 1354 O O . VAL A 1 165 ? 26.770 -3.923 -27.223 1.00 96.56 165 VAL A O 1
ATOM 1357 N N . GLN A 1 166 ? 25.869 -3.765 -25.174 1.00 95.75 166 GLN A N 1
ATOM 1358 C CA . GLN A 1 166 ? 26.098 -5.165 -24.833 1.00 95.75 166 GLN A CA 1
ATOM 1359 C C . GLN A 1 166 ? 25.269 -6.102 -25.718 1.00 95.75 166 GLN A C 1
ATOM 1361 O O . GLN A 1 166 ? 25.825 -7.057 -26.264 1.00 95.75 166 GLN A O 1
ATOM 1366 N N . LEU A 1 167 ? 23.980 -5.813 -25.894 1.00 94.88 167 LEU A N 1
ATOM 1367 C CA . LEU A 1 167 ? 23.087 -6.580 -26.762 1.00 94.88 167 LEU A CA 1
ATOM 1368 C C . LEU A 1 167 ? 23.573 -6.551 -28.211 1.00 94.88 167 LEU A C 1
ATOM 1370 O O . LEU A 1 167 ? 23.645 -7.591 -28.866 1.00 94.88 167 LEU A O 1
ATOM 1374 N N . ARG A 1 168 ? 24.015 -5.384 -28.693 1.00 94.81 168 ARG A N 1
ATOM 1375 C CA . ARG A 1 168 ? 24.564 -5.260 -30.042 1.00 94.81 168 ARG A CA 1
ATOM 1376 C C . ARG A 1 168 ? 25.811 -6.118 -30.214 1.00 94.81 168 ARG A C 1
ATOM 1378 O O . ARG A 1 168 ? 25.916 -6.877 -31.173 1.00 94.81 168 ARG A O 1
ATOM 1385 N N . LYS A 1 169 ? 26.728 -6.067 -29.247 1.00 95.00 169 LYS A N 1
ATOM 1386 C CA . LYS A 1 169 ? 27.934 -6.899 -29.256 1.00 95.00 169 LYS A CA 1
ATOM 1387 C C . LYS A 1 169 ? 27.598 -8.393 -29.278 1.00 95.00 169 LYS A C 1
ATOM 1389 O O . LYS A 1 169 ? 28.267 -9.145 -29.981 1.00 95.00 169 LYS A O 1
ATOM 1394 N N . GLN A 1 170 ? 26.588 -8.825 -28.523 1.00 91.94 170 GLN A N 1
ATOM 1395 C CA . GLN A 1 170 ? 26.127 -10.216 -28.526 1.00 91.94 170 GLN A CA 1
ATOM 1396 C C . GLN A 1 170 ? 25.541 -10.612 -29.886 1.00 91.94 170 GLN A C 1
ATOM 1398 O O . GLN A 1 170 ? 25.906 -11.658 -30.414 1.00 91.94 170 GLN A O 1
ATOM 1403 N N . LYS A 1 171 ? 24.712 -9.753 -30.491 1.00 91.94 171 LYS A N 1
ATOM 1404 C CA . LYS A 1 171 ? 24.142 -9.959 -31.831 1.00 91.94 171 LYS A CA 1
ATOM 1405 C C . LYS A 1 171 ? 25.224 -10.059 -32.912 1.00 91.94 171 LYS A C 1
ATOM 1407 O O . LYS A 1 171 ? 25.198 -10.986 -33.718 1.00 91.94 171 LYS A O 1
ATOM 1412 N N . ASP A 1 172 ? 26.203 -9.156 -32.896 1.00 93.19 172 ASP A N 1
ATOM 1413 C CA . ASP A 1 172 ? 27.326 -9.176 -33.841 1.00 93.19 172 ASP A CA 1
ATOM 1414 C C . ASP A 1 172 ? 28.216 -10.414 -33.645 1.00 93.19 172 ASP A C 1
ATOM 1416 O O . ASP A 1 172 ? 28.723 -10.976 -34.617 1.00 93.19 172 ASP A O 1
ATOM 1420 N N . GLN A 1 173 ? 28.415 -10.857 -32.398 1.00 92.12 173 GLN A N 1
ATOM 1421 C CA . GLN A 1 173 ? 29.164 -12.081 -32.112 1.00 92.12 173 GLN A CA 1
ATOM 1422 C C . GLN A 1 173 ? 28.414 -13.318 -32.609 1.00 92.12 173 GLN A C 1
ATOM 1424 O O . GLN A 1 173 ? 29.015 -14.149 -33.279 1.00 92.12 173 GLN A O 1
ATOM 1429 N N . LEU A 1 174 ? 27.105 -13.405 -32.362 1.00 90.75 174 LEU A N 1
ATOM 1430 C CA . LEU A 1 174 ? 26.274 -14.510 -32.836 1.00 90.75 174 LEU A CA 1
ATOM 1431 C C . LEU A 1 174 ? 26.279 -14.606 -34.368 1.00 90.75 174 LEU A C 1
ATOM 1433 O O . LEU A 1 174 ? 26.346 -15.705 -34.909 1.00 90.75 174 LEU A O 1
ATOM 1437 N N . ALA A 1 175 ? 26.264 -13.469 -35.072 1.00 91.88 175 ALA A N 1
ATOM 1438 C CA . ALA A 1 175 ? 26.377 -13.439 -36.529 1.00 91.88 175 ALA A CA 1
ATOM 1439 C C . ALA A 1 175 ? 27.729 -13.993 -37.020 1.00 91.88 175 ALA A C 1
ATOM 1441 O O . ALA A 1 175 ? 27.761 -14.805 -37.943 1.00 91.88 175 ALA A O 1
ATOM 1442 N N . LYS A 1 176 ? 28.838 -13.609 -36.372 1.00 93.75 176 LYS A N 1
ATOM 1443 C CA . LYS A 1 176 ? 30.178 -14.143 -36.679 1.00 93.75 176 LYS A CA 1
ATOM 1444 C C . LYS A 1 176 ? 30.294 -15.633 -36.369 1.00 93.75 176 LYS A C 1
ATOM 1446 O O . LYS A 1 176 ? 30.880 -16.376 -37.150 1.00 93.75 176 LYS A O 1
ATOM 1451 N N . ASP A 1 177 ? 29.735 -16.068 -35.245 1.00 91.50 177 ASP A N 1
ATOM 1452 C CA . ASP A 1 177 ? 29.738 -17.471 -34.833 1.00 91.50 177 ASP A CA 1
ATOM 1453 C C . ASP A 1 177 ? 28.914 -18.323 -35.811 1.00 91.50 177 ASP A C 1
ATOM 1455 O O . ASP A 1 177 ? 29.352 -19.404 -36.204 1.00 91.50 177 ASP A O 1
ATOM 1459 N N . ALA A 1 178 ? 27.766 -17.813 -36.272 1.00 91.38 178 ALA A N 1
ATOM 1460 C CA . ALA A 1 178 ? 26.947 -18.456 -37.296 1.00 91.38 178 ALA A CA 1
ATOM 1461 C C . ALA A 1 178 ? 27.682 -18.560 -38.642 1.00 91.38 178 ALA A C 1
ATOM 1463 O O . ALA A 1 178 ? 27.636 -19.612 -39.274 1.00 91.38 178 ALA A O 1
ATOM 1464 N N . GLU A 1 179 ? 28.409 -17.519 -39.061 1.00 92.50 179 GLU A N 1
ATOM 1465 C CA . GLU A 1 179 ? 29.247 -17.560 -40.267 1.00 92.50 179 GLU A CA 1
ATOM 1466 C C . GLU A 1 179 ? 30.388 -18.585 -40.136 1.00 92.50 179 GLU A C 1
ATOM 1468 O O . GLU A 1 179 ? 30.654 -19.351 -41.064 1.00 92.50 179 GLU A O 1
ATOM 1473 N N . ALA A 1 180 ? 31.038 -18.655 -38.969 1.00 90.88 180 ALA A N 1
ATOM 1474 C CA . ALA A 1 180 ? 32.076 -19.646 -38.692 1.00 90.88 180 ALA A CA 1
ATOM 1475 C C . ALA A 1 180 ? 31.526 -21.081 -38.739 1.00 90.88 180 ALA A C 1
ATOM 1477 O O . ALA A 1 180 ? 32.148 -21.955 -39.346 1.00 90.88 180 ALA A O 1
ATOM 1478 N N . VAL A 1 181 ? 30.350 -21.315 -38.147 1.00 91.31 181 VAL A N 1
ATOM 1479 C CA . VAL A 1 181 ? 29.639 -22.600 -38.212 1.00 91.31 181 VAL A CA 1
ATOM 1480 C C . VAL A 1 181 ? 29.253 -22.954 -39.643 1.00 91.31 181 VAL A C 1
ATOM 1482 O O . VAL A 1 181 ? 29.481 -24.091 -40.053 1.00 91.31 181 VAL A O 1
ATOM 1485 N N . ASN A 1 182 ? 28.743 -21.990 -40.412 1.00 91.00 182 ASN A N 1
ATOM 1486 C CA . ASN A 1 182 ? 28.365 -22.188 -41.807 1.00 91.00 182 ASN A CA 1
ATOM 1487 C C . ASN A 1 182 ? 29.561 -22.667 -42.646 1.00 91.00 182 ASN A C 1
ATOM 1489 O O . ASN A 1 182 ? 29.538 -23.758 -43.208 1.00 91.00 182 ASN A O 1
ATOM 1493 N N . ASN A 1 183 ? 30.669 -21.919 -42.606 1.00 90.31 183 ASN A N 1
ATOM 1494 C CA . ASN A 1 183 ? 31.900 -22.269 -43.321 1.00 90.31 183 ASN A CA 1
ATOM 1495 C C . ASN A 1 183 ? 32.471 -23.637 -42.891 1.00 90.31 183 ASN A C 1
ATOM 1497 O O . ASN A 1 183 ? 33.014 -24.383 -43.711 1.00 90.31 183 ASN A O 1
ATOM 1501 N N . LEU A 1 184 ? 32.369 -23.977 -41.600 1.00 89.62 184 LEU A N 1
ATOM 1502 C CA . LEU A 1 184 ? 32.876 -25.236 -41.049 1.00 89.62 184 LEU A CA 1
ATOM 1503 C C . LEU A 1 184 ? 32.037 -26.453 -41.471 1.00 89.62 184 LEU A C 1
ATOM 1505 O O . LEU A 1 184 ? 32.604 -27.528 -41.705 1.00 89.62 184 LEU A O 1
ATOM 1509 N N . ALA A 1 185 ? 30.714 -26.292 -41.525 1.00 88.94 185 ALA A N 1
ATOM 1510 C CA . ALA A 1 185 ? 29.770 -27.315 -41.962 1.00 88.94 185 ALA A CA 1
ATOM 1511 C C . ALA A 1 185 ? 29.855 -27.534 -43.481 1.00 88.94 185 ALA A C 1
ATOM 1513 O O . ALA A 1 185 ? 30.005 -28.680 -43.914 1.00 88.94 185 ALA A O 1
ATOM 1514 N N . ASP A 1 186 ? 29.907 -26.453 -44.268 1.00 88.19 186 ASP A N 1
ATOM 1515 C CA . ASP A 1 186 ? 30.082 -26.494 -45.726 1.00 88.19 186 ASP A CA 1
ATOM 1516 C C . ASP A 1 186 ? 31.376 -27.214 -46.121 1.00 88.19 186 ASP A C 1
ATOM 1518 O O . ASP A 1 186 ? 31.371 -28.111 -46.966 1.00 88.19 186 ASP A O 1
ATOM 1522 N N . GLY A 1 187 ? 32.491 -26.911 -45.442 1.00 87.62 187 GLY A N 1
ATOM 1523 C CA . GLY A 1 187 ? 33.773 -27.591 -45.661 1.00 87.62 187 GLY A CA 1
ATOM 1524 C C . GLY A 1 187 ? 33.741 -29.104 -45.391 1.00 87.62 187 GLY A C 1
ATOM 1525 O O . GLY A 1 187 ? 34.643 -29.826 -45.820 1.00 87.62 187 GLY A O 1
ATOM 1526 N N . ARG A 1 188 ? 32.706 -29.598 -44.700 1.00 85.69 188 ARG A N 1
ATOM 1527 C CA . ARG A 1 188 ? 32.459 -31.021 -44.420 1.00 85.69 188 ARG A CA 1
ATOM 1528 C C . ARG A 1 188 ? 31.261 -31.597 -45.182 1.00 85.69 188 ARG A C 1
ATOM 1530 O O . ARG A 1 188 ? 30.942 -32.764 -44.965 1.00 85.69 188 ARG A O 1
ATOM 1537 N N . ASN A 1 189 ? 30.635 -30.836 -46.083 1.00 85.62 189 ASN A N 1
ATOM 1538 C CA . ASN A 1 189 ? 29.386 -31.196 -46.768 1.00 85.62 189 ASN A CA 1
ATOM 1539 C C . ASN A 1 189 ? 28.238 -31.556 -45.801 1.00 85.62 189 ASN A C 1
ATOM 1541 O O . ASN A 1 189 ? 27.460 -32.474 -46.068 1.00 85.62 189 ASN A O 1
ATOM 1545 N N . LEU A 1 190 ? 28.159 -30.873 -44.658 1.00 86.69 190 LEU A N 1
ATOM 1546 C CA . LEU A 1 190 ? 27.063 -30.999 -43.697 1.00 86.69 190 LEU A CA 1
ATOM 1547 C C . LEU A 1 190 ? 26.101 -29.820 -43.861 1.00 86.69 190 LEU A C 1
ATOM 1549 O O . LEU A 1 190 ? 26.538 -28.717 -44.165 1.00 86.69 190 LEU A O 1
ATOM 1553 N N . ASP A 1 191 ? 24.807 -30.047 -43.625 1.00 87.44 191 ASP A N 1
ATOM 1554 C CA . ASP A 1 191 ? 23.818 -28.965 -43.579 1.00 87.44 191 ASP A CA 1
ATOM 1555 C C . ASP A 1 191 ? 24.117 -28.045 -42.375 1.00 87.44 191 ASP A C 1
ATOM 1557 O O . ASP A 1 191 ? 24.135 -28.539 -41.242 1.00 87.44 191 ASP A O 1
ATOM 1561 N N . PRO A 1 192 ? 24.390 -26.743 -42.581 1.00 87.81 192 PRO A N 1
ATOM 1562 C CA . PRO A 1 192 ? 24.724 -25.804 -41.509 1.00 87.81 192 PRO A CA 1
ATOM 1563 C C . PRO A 1 192 ? 23.527 -25.444 -40.615 1.00 87.81 192 PRO A C 1
ATOM 1565 O O . PRO A 1 192 ? 23.719 -25.097 -39.446 1.00 87.81 192 PRO A O 1
ATOM 1568 N N . GLU A 1 193 ? 22.295 -25.545 -41.121 1.00 88.50 193 GLU A N 1
ATOM 1569 C CA . GLU A 1 193 ? 21.088 -25.022 -40.465 1.00 88.50 193 GLU A CA 1
ATOM 1570 C C . GLU A 1 193 ? 20.842 -25.601 -39.049 1.00 88.50 193 GLU A C 1
ATOM 1572 O O . GLU A 1 193 ? 20.618 -24.826 -38.111 1.00 88.50 193 GLU A O 1
ATOM 1577 N N . PRO A 1 194 ? 20.963 -26.924 -38.800 1.00 88.75 194 PRO A N 1
ATOM 1578 C CA . PRO A 1 194 ? 20.800 -27.490 -37.459 1.00 88.75 194 PRO A CA 1
ATOM 1579 C C . PRO A 1 194 ? 21.838 -26.982 -36.449 1.00 88.75 194 PRO A C 1
ATOM 1581 O O . PRO A 1 194 ? 21.539 -26.866 -35.261 1.00 88.75 194 PRO A O 1
ATOM 1584 N N . PHE A 1 195 ? 23.053 -26.670 -36.902 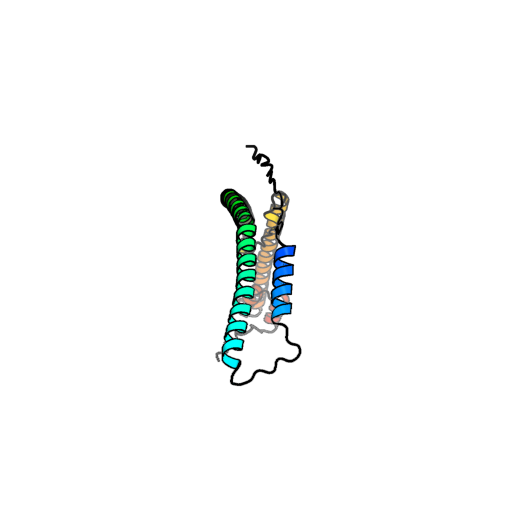1.00 87.19 195 PHE A N 1
ATOM 1585 C CA . PHE A 1 195 ? 24.142 -26.187 -36.049 1.00 87.19 195 PHE A CA 1
ATOM 1586 C C . PHE A 1 195 ? 24.010 -24.686 -35.760 1.00 87.19 195 PHE A C 1
ATOM 1588 O O . PHE A 1 195 ? 24.274 -24.245 -34.642 1.00 87.19 195 PHE A O 1
ATOM 1595 N N . ILE A 1 196 ? 23.511 -23.905 -36.721 1.00 88.62 196 ILE A N 1
ATOM 1596 C CA . ILE A 1 196 ? 23.149 -22.497 -36.502 1.00 88.62 196 ILE A CA 1
ATOM 1597 C C . ILE A 1 196 ? 22.011 -22.395 -35.474 1.00 88.62 196 ILE A C 1
ATOM 1599 O O . ILE A 1 196 ? 22.069 -21.557 -34.573 1.00 88.62 196 ILE A O 1
ATOM 1603 N N . GLN A 1 197 ? 21.021 -23.293 -35.524 1.00 88.44 197 GLN A N 1
ATOM 1604 C CA . GLN A 1 197 ? 19.967 -23.355 -34.504 1.00 88.44 197 GLN A CA 1
ATOM 1605 C C . GLN A 1 197 ? 20.518 -23.678 -33.107 1.00 88.44 197 GLN A C 1
ATOM 1607 O O . GLN A 1 197 ? 20.007 -23.163 -32.114 1.00 88.44 197 GLN A O 1
ATOM 1612 N N . GLN A 1 198 ? 21.572 -24.495 -32.995 1.00 87.25 198 GLN A N 1
ATOM 1613 C CA . GLN A 1 198 ? 22.232 -24.749 -31.709 1.00 87.25 198 GLN A CA 1
ATOM 1614 C C . GLN A 1 198 ? 22.838 -23.465 -31.120 1.00 87.25 198 GLN A C 1
ATOM 1616 O O . GLN A 1 198 ? 22.605 -23.175 -29.946 1.00 87.25 198 GLN A O 1
ATOM 1621 N N . LEU A 1 199 ? 23.533 -22.666 -31.937 1.00 87.69 199 LEU A N 1
ATOM 1622 C CA . LEU A 1 199 ? 24.062 -21.361 -31.520 1.00 87.69 199 LEU A CA 1
ATOM 1623 C C . LEU A 1 199 ? 22.949 -20.402 -31.078 1.00 87.69 199 LEU A C 1
ATOM 1625 O O . LEU A 1 199 ? 23.053 -19.777 -30.026 1.00 87.69 199 LEU A O 1
ATOM 1629 N N . GLN A 1 200 ? 21.861 -20.314 -31.849 1.00 86.88 200 GLN A N 1
ATOM 1630 C CA . GLN A 1 200 ? 20.714 -19.455 -31.522 1.00 86.88 200 GLN A CA 1
ATOM 1631 C C . GLN A 1 200 ? 20.018 -19.868 -30.217 1.00 86.88 200 GLN A C 1
ATOM 1633 O O . GLN A 1 200 ? 19.514 -19.017 -29.490 1.00 86.88 200 GLN A O 1
ATOM 1638 N N . ASN A 1 201 ? 20.042 -21.161 -29.883 1.00 88.12 201 ASN A N 1
ATOM 1639 C CA . ASN A 1 201 ? 19.538 -21.690 -28.613 1.00 88.12 201 ASN A CA 1
ATOM 1640 C C . ASN A 1 201 ? 20.516 -21.495 -27.435 1.00 88.12 201 ASN A C 1
ATOM 1642 O O . ASN A 1 201 ? 20.251 -21.983 -26.336 1.00 88.12 201 ASN A O 1
ATOM 1646 N N . GLY A 1 202 ? 21.640 -20.802 -27.645 1.00 85.31 202 GLY A N 1
ATOM 1647 C CA . GLY A 1 202 ? 22.614 -20.473 -26.605 1.00 85.31 202 GLY A CA 1
ATOM 1648 C C . GLY A 1 202 ? 23.679 -21.543 -26.354 1.00 85.31 202 GLY A C 1
ATOM 1649 O O . GLY A 1 202 ? 24.343 -21.494 -25.318 1.00 85.31 202 GLY A O 1
ATOM 1650 N N . ILE A 1 203 ? 23.862 -22.509 -27.262 1.00 87.56 203 ILE A N 1
ATOM 1651 C CA . ILE A 1 203 ? 24.957 -23.486 -27.158 1.00 87.56 203 ILE A CA 1
ATOM 1652 C C . ILE A 1 203 ? 26.279 -22.791 -27.535 1.00 87.56 203 ILE A C 1
ATOM 1654 O O . ILE A 1 203 ? 26.332 -22.133 -28.576 1.00 87.56 203 ILE A O 1
ATOM 1658 N N . PRO A 1 204 ? 27.355 -22.917 -26.731 1.00 89.56 204 PRO A N 1
ATOM 1659 C CA . PRO A 1 204 ? 28.639 -22.285 -27.029 1.00 89.56 204 PRO A CA 1
ATOM 1660 C C . PRO A 1 204 ? 29.226 -22.738 -28.369 1.00 89.56 204 PRO A C 1
ATOM 1662 O O . PRO A 1 204 ? 29.171 -23.921 -28.705 1.00 89.56 204 PRO A O 1
ATOM 1665 N N . LEU A 1 205 ? 29.891 -21.824 -29.087 1.00 89.06 205 LEU A N 1
ATOM 1666 C CA . LEU A 1 205 ? 30.543 -22.122 -30.368 1.00 89.06 205 LEU A CA 1
ATOM 1667 C C . LEU A 1 205 ? 31.453 -23.356 -30.299 1.00 89.06 205 LEU A C 1
ATOM 1669 O O . LEU A 1 205 ? 31.404 -24.184 -31.199 1.00 89.06 205 LEU A O 1
ATOM 1673 N N . ALA A 1 206 ? 32.230 -23.520 -29.223 1.00 89.50 206 ALA A N 1
ATOM 1674 C CA . ALA A 1 206 ? 33.111 -24.675 -29.041 1.00 89.50 206 ALA A CA 1
ATOM 1675 C C . ALA A 1 206 ? 32.356 -26.015 -29.148 1.00 89.50 206 ALA A C 1
ATOM 1677 O O . ALA A 1 206 ? 32.768 -26.905 -29.893 1.00 89.50 206 ALA A O 1
ATOM 1678 N N . ASP A 1 207 ? 31.206 -26.124 -28.486 1.00 88.25 207 ASP A N 1
ATOM 1679 C CA . ASP A 1 207 ? 30.400 -27.346 -28.482 1.00 88.25 207 ASP A CA 1
ATOM 1680 C C . ASP A 1 207 ? 29.738 -27.571 -29.849 1.00 88.25 207 ASP A C 1
ATOM 1682 O O . ASP A 1 207 ? 29.709 -28.694 -30.354 1.00 88.25 207 ASP A O 1
ATOM 1686 N N . VAL A 1 208 ? 29.268 -26.500 -30.500 1.00 88.56 208 VAL A N 1
ATOM 1687 C CA . VAL A 1 208 ? 28.703 -26.583 -31.857 1.00 88.56 208 VAL A CA 1
ATOM 1688 C C . VAL A 1 208 ? 29.766 -27.022 -32.868 1.00 88.56 208 VAL A C 1
ATOM 1690 O O . VAL A 1 208 ? 29.513 -27.907 -33.684 1.00 88.56 208 VAL A O 1
ATOM 1693 N N . THR A 1 209 ? 30.988 -26.487 -32.780 1.00 88.50 209 THR A N 1
ATOM 1694 C CA . THR A 1 209 ? 32.104 -26.916 -33.638 1.00 88.50 209 THR A CA 1
ATOM 1695 C C . THR A 1 209 ? 32.472 -28.381 -33.411 1.00 88.50 209 THR A C 1
ATOM 1697 O O . THR A 1 209 ? 32.681 -29.109 -34.380 1.00 88.50 209 THR A O 1
ATOM 1700 N N . GLN A 1 210 ? 32.438 -28.862 -32.165 1.00 88.00 210 GLN A N 1
ATOM 1701 C CA . GLN A 1 210 ? 32.653 -30.275 -31.851 1.00 88.00 210 GLN A CA 1
ATOM 1702 C C . GLN A 1 210 ? 31.528 -31.173 -32.401 1.00 88.00 210 GLN A C 1
ATOM 1704 O O . GLN A 1 210 ? 31.783 -32.286 -32.876 1.00 88.00 210 GLN A O 1
ATOM 1709 N N . ASN A 1 211 ? 30.277 -30.708 -32.380 1.00 86.12 211 ASN A N 1
ATOM 1710 C CA . ASN A 1 211 ? 29.146 -31.430 -32.971 1.00 86.12 211 ASN A CA 1
ATOM 1711 C C . ASN A 1 211 ? 29.294 -31.566 -34.494 1.00 86.12 211 ASN A C 1
ATOM 1713 O O . ASN A 1 211 ? 29.045 -32.645 -35.036 1.00 86.12 211 ASN A O 1
ATOM 1717 N N . ILE A 1 212 ? 29.769 -30.512 -35.165 1.00 86.06 212 ILE A N 1
ATOM 1718 C CA . ILE A 1 212 ? 30.102 -30.528 -36.598 1.00 86.06 212 ILE A CA 1
ATOM 1719 C C . ILE A 1 212 ? 31.256 -31.503 -36.872 1.00 86.06 212 ILE A C 1
ATOM 1721 O O . ILE A 1 212 ? 31.180 -32.315 -37.792 1.00 86.06 212 ILE A O 1
ATOM 1725 N N . GLU A 1 213 ? 32.311 -31.481 -36.051 1.00 83.06 213 GLU A N 1
ATOM 1726 C CA . GLU A 1 213 ? 33.465 -32.383 -36.178 1.00 83.06 213 GLU A CA 1
ATOM 1727 C C . GLU A 1 213 ? 33.107 -33.860 -35.997 1.00 83.06 213 GLU A C 1
ATOM 1729 O O . GLU A 1 213 ? 33.666 -34.724 -36.672 1.00 83.06 213 GLU A O 1
ATOM 1734 N N . THR A 1 214 ? 32.169 -34.155 -35.099 1.00 81.12 214 THR A N 1
ATOM 1735 C CA . THR A 1 214 ? 31.721 -35.523 -34.803 1.00 81.12 214 THR A CA 1
ATOM 1736 C C . THR A 1 214 ? 30.536 -35.980 -35.661 1.00 81.12 214 THR A C 1
ATOM 1738 O O . THR A 1 214 ? 30.090 -37.118 -35.508 1.00 81.12 214 THR A O 1
ATOM 1741 N N . GLY A 1 215 ? 30.027 -35.128 -36.561 1.00 66.88 215 GLY A N 1
ATOM 1742 C CA . GLY A 1 215 ? 28.878 -35.422 -37.426 1.00 66.88 215 GLY A CA 1
ATOM 1743 C C . GLY A 1 215 ? 27.554 -35.589 -36.671 1.00 66.88 215 GLY A C 1
ATOM 1744 O O . GLY A 1 215 ? 26.613 -36.183 -37.191 1.00 66.88 215 GLY A O 1
ATOM 1745 N N . ARG A 1 216 ? 27.468 -35.096 -35.431 1.00 63.75 216 ARG A N 1
ATOM 1746 C CA . ARG A 1 216 ? 26.273 -35.189 -34.586 1.00 63.75 216 ARG A CA 1
ATOM 1747 C C . ARG A 1 216 ? 25.409 -33.949 -34.784 1.00 63.75 216 ARG A C 1
ATOM 1749 O O . ARG A 1 216 ? 25.323 -33.097 -33.902 1.00 63.75 216 ARG A O 1
ATOM 1756 N N . ALA A 1 217 ? 24.737 -33.856 -35.929 1.00 58.25 217 ALA A N 1
ATOM 1757 C CA . ALA A 1 217 ? 23.535 -33.033 -36.001 1.00 58.25 217 ALA A CA 1
ATOM 1758 C C . ALA A 1 217 ? 22.538 -33.698 -35.050 1.00 58.25 217 ALA A C 1
ATOM 1760 O O . ALA A 1 217 ? 22.149 -34.839 -35.283 1.00 58.25 217 ALA A O 1
ATOM 1761 N N . THR A 1 218 ? 22.212 -33.081 -33.915 1.00 53.81 218 THR A N 1
ATOM 1762 C CA . THR A 1 218 ? 21.229 -33.668 -33.001 1.00 53.81 218 THR A CA 1
ATOM 1763 C C . THR A 1 218 ? 19.914 -33.803 -33.756 1.00 53.81 218 THR A C 1
ATOM 1765 O O . THR A 1 218 ? 19.209 -32.812 -33.950 1.00 53.81 218 THR A O 1
ATOM 1768 N N . GLU A 1 219 ? 19.610 -35.019 -34.209 1.00 42.25 219 GLU A N 1
ATOM 1769 C CA . GLU A 1 219 ? 18.301 -35.393 -34.713 1.00 42.25 219 GLU A CA 1
ATOM 1770 C C . GLU A 1 219 ? 17.289 -34.935 -33.664 1.00 42.25 219 GLU A C 1
ATOM 1772 O O . GLU A 1 219 ? 17.371 -35.313 -32.490 1.00 42.25 219 GLU A O 1
ATOM 1777 N N . ARG A 1 220 ? 16.331 -34.094 -34.068 1.00 40.84 220 ARG A N 1
ATOM 1778 C CA . ARG A 1 220 ? 15.084 -33.996 -33.321 1.00 40.84 220 ARG A CA 1
ATOM 1779 C C . ARG A 1 220 ? 14.535 -35.409 -33.288 1.00 40.84 220 ARG A C 1
ATOM 1781 O O . ARG A 1 220 ? 13.967 -35.874 -34.272 1.00 40.84 220 ARG A O 1
ATOM 1788 N N . THR A 1 221 ? 14.689 -36.080 -32.157 1.00 35.84 221 THR A N 1
ATOM 1789 C CA . THR A 1 221 ? 13.907 -37.261 -31.851 1.00 35.84 221 THR A CA 1
ATOM 1790 C C . THR A 1 221 ? 12.461 -36.793 -31.762 1.00 35.84 221 THR A C 1
ATOM 1792 O O . THR A 1 221 ? 11.954 -36.443 -30.698 1.00 35.84 221 THR A O 1
ATOM 1795 N N . THR A 1 222 ? 11.772 -36.770 -32.900 1.00 43.50 222 THR A N 1
ATOM 1796 C CA . THR A 1 222 ? 10.338 -37.008 -32.945 1.00 43.50 222 THR A CA 1
ATOM 1797 C C . THR A 1 222 ? 10.128 -38.392 -32.348 1.00 43.50 222 THR A C 1
ATOM 1799 O O . THR A 1 222 ? 10.138 -39.397 -33.055 1.00 43.50 222 THR A O 1
ATOM 1802 N N . ARG A 1 223 ? 9.992 -38.464 -31.024 1.00 35.81 223 ARG A N 1
ATOM 1803 C CA . ARG A 1 223 ? 9.395 -39.617 -30.369 1.00 35.81 223 ARG A CA 1
ATOM 1804 C C . ARG A 1 223 ? 7.961 -39.256 -30.040 1.00 35.81 223 ARG A C 1
ATOM 1806 O O . ARG A 1 223 ? 7.640 -38.775 -28.962 1.00 35.81 223 ARG A O 1
ATOM 1813 N N . THR A 1 224 ? 7.124 -39.484 -31.039 1.00 38.53 224 THR A N 1
ATOM 1814 C CA . THR A 1 224 ? 5.741 -39.902 -30.855 1.00 38.53 224 THR A CA 1
ATOM 1815 C C . THR A 1 224 ? 5.713 -41.058 -29.853 1.00 38.53 224 THR A C 1
ATOM 1817 O O . THR A 1 224 ? 6.331 -42.092 -30.120 1.00 38.53 224 THR A O 1
ATOM 1820 N N . ALA A 1 225 ? 5.054 -40.852 -28.712 1.00 38.28 225 ALA A N 1
ATOM 1821 C CA . ALA A 1 225 ? 4.232 -41.801 -27.945 1.00 38.28 225 ALA A CA 1
ATOM 1822 C C . ALA A 1 225 ? 4.015 -41.249 -26.531 1.00 38.28 225 ALA A C 1
ATOM 1824 O O . ALA A 1 225 ? 5.020 -41.120 -25.796 1.00 38.28 225 ALA A O 1
#

InterPro domains:
  IPR009785 Lactobacillus prophage Lj928, Orf309 [PF07083] (12-217)

Organism: Pediococcus acidilactici (NCBI:txid1254)

Sequence (225 aa):
MTNAIADVSSHVEFKPAELKLTNRDAIMDRAKEIRDQFKMDNPVITAENLAGNKLVLRDLKKQKKLLDEARLKVKREYNKPLDEFTSDIKKAQSIIDEAINPLEIAVNDVEEKQKQERKQRIMDVATQIFDEYEVDINDLEFDKHWLNKTYQKTKRENEIIAQAVQLRKQKDQLAKDAEAVNNLADGRNLDPEPFIQQLQNGIPLADVTQNIETGRATERTTRTA